Protein AF-A0A3M6VXE9-F1 (afdb_monomer_lite)

Sequence (239 aa):
MAQTAPDTESPPNGPPYLPSGVALVGGRPTVDVDVPVLVRVLRATHPKLGWSRTVSGSLKATYFGLFVAIVLLIAFTILNFFTLKSNLRNIAMWVQRAGVLYMLLFNLIGPVLVLLSLILPQHKNIATPDNFGIRSTMASKYIILSVTMFFTLFIAGFRMGTAWADARSASDPAWWERKPAYYVIEYGFEVVVVYWLILARFDQKFWIPNKSHGPGDYSRKTVLDTSKTEASGDGFQQA

pLDDT: mean 70.87, std 17.36, range [39.41, 94.56]

Foldseek 3Di:
DDDDDDDDDDDDDDDDDDPPPPDDPDPPVDVVPPPDLLLVVCCLLPVVQSPDPVVVVVVVVLVVVLVVLVVLLVVLVVVCVPDPDPVSNVVSLVSNLVSLVSVLVSLVVQVVSLVVSVPDDRDPPPPDRLFDFDPDDPVLVSVLSVVLSVLSNQLSVVVSCVSPDDDDDPVDDDPCRDPVNCCCRNPVSVVVNVVSCVVSVVVRRSDDPPDDDDRPSRNVVVVVVVVVVVVVVVVVVPD

Secondary structure (DSSP, 8-state):
--PPPPP--PPP-SS-PPPTTS--SS----TTT---HHHHHHHHH-HHHHT-HHHHHHHHHHHHHHHHHHHHHHHHHHHHHH---HHHHHHHHHHHHHHHHHHHHHHHHHHHHHHHHHHSPPPTT--S----STT--HHHHHHHHHHHHHHHHHHHHHHHHHHHS----TTS--GGGSHHHIIIIIIIHHHHHHHHHHHTTHHHHS---TT--STTTTTHHHHHHHHHHHHHHHTTS--

Structure (mmCIF, N/CA/C/O backbone):
data_AF-A0A3M6VXE9-F1
#
_entry.id   AF-A0A3M6VXE9-F1
#
loop_
_atom_site.group_PDB
_atom_site.id
_atom_site.type_symbol
_atom_site.label_atom_id
_atom_site.label_alt_id
_atom_site.label_comp_id
_atom_site.label_asym_id
_atom_site.label_entity_id
_atom_site.label_seq_id
_atom_site.pdbx_PDB_ins_code
_atom_site.Cartn_x
_atom_site.Cartn_y
_atom_site.Cartn_z
_atom_site.occupancy
_atom_site.B_iso_or_equiv
_atom_site.auth_seq_id
_atom_site.auth_comp_id
_atom_site.auth_asym_id
_atom_site.auth_atom_id
_atom_site.pdbx_PDB_model_num
ATOM 1 N N . MET A 1 1 ? 20.928 -64.177 -33.762 1.00 43.31 1 MET A N 1
ATOM 2 C CA . MET A 1 1 ? 20.651 -62.981 -32.937 1.00 43.31 1 MET A CA 1
ATOM 3 C C . MET A 1 1 ? 19.872 -62.001 -33.793 1.00 43.31 1 MET A C 1
ATOM 5 O O . MET A 1 1 ? 20.472 -61.344 -34.629 1.00 43.31 1 MET A O 1
ATOM 9 N N . ALA A 1 2 ? 18.548 -61.974 -33.657 1.00 39.91 2 ALA A N 1
ATOM 10 C CA . ALA A 1 2 ? 17.683 -61.011 -34.334 1.00 39.91 2 ALA A CA 1
ATOM 11 C C . ALA A 1 2 ? 17.074 -60.117 -33.247 1.00 39.91 2 ALA A C 1
ATOM 13 O O . ALA A 1 2 ? 16.427 -60.629 -32.337 1.00 39.91 2 ALA A O 1
ATOM 14 N N . GLN A 1 3 ? 17.385 -58.820 -33.282 1.00 42.53 3 GLN A N 1
ATOM 15 C CA . GLN A 1 3 ? 16.876 -57.827 -32.336 1.00 42.53 3 GLN A CA 1
ATOM 16 C C . GLN A 1 3 ? 15.470 -57.394 -32.761 1.00 42.53 3 GLN A C 1
ATOM 18 O O . GLN A 1 3 ? 15.225 -57.070 -33.920 1.00 42.53 3 GLN A O 1
ATOM 23 N N . THR A 1 4 ? 14.560 -57.453 -31.798 1.00 43.44 4 THR A N 1
ATOM 24 C CA . THR A 1 4 ? 13.136 -57.122 -31.859 1.00 43.44 4 THR A CA 1
ATOM 25 C C . THR A 1 4 ? 12.901 -55.620 -32.050 1.00 43.44 4 THR A C 1
ATOM 27 O O . THR A 1 4 ? 13.599 -54.797 -31.461 1.00 43.44 4 THR A O 1
ATOM 30 N N . ALA A 1 5 ? 11.913 -55.277 -32.882 1.00 46.34 5 ALA A N 1
ATOM 31 C CA . ALA A 1 5 ? 11.439 -53.915 -33.132 1.00 46.34 5 ALA A CA 1
ATOM 32 C C . ALA A 1 5 ? 10.809 -53.280 -31.870 1.00 46.34 5 ALA A C 1
ATOM 34 O O . ALA A 1 5 ? 10.307 -54.022 -31.027 1.00 46.34 5 ALA A O 1
ATOM 35 N N . PRO A 1 6 ? 10.809 -51.940 -31.724 1.00 45.03 6 PRO A N 1
ATOM 36 C CA . PRO A 1 6 ? 10.122 -51.273 -30.625 1.00 45.03 6 PRO A CA 1
ATOM 37 C C . PRO A 1 6 ? 8.616 -51.167 -30.905 1.00 45.03 6 PRO A C 1
ATOM 39 O O . PRO A 1 6 ? 8.192 -50.693 -31.962 1.00 45.03 6 PRO A O 1
ATOM 42 N N . ASP A 1 7 ? 7.827 -51.608 -29.931 1.00 42.06 7 ASP A N 1
ATOM 43 C CA . ASP A 1 7 ? 6.369 -51.616 -29.940 1.00 42.06 7 ASP A CA 1
ATOM 44 C C . ASP A 1 7 ? 5.793 -50.205 -30.136 1.00 42.06 7 ASP A C 1
ATOM 46 O O . ASP A 1 7 ? 6.121 -49.257 -29.421 1.00 42.06 7 ASP A O 1
ATOM 50 N N . THR A 1 8 ? 4.921 -50.057 -31.132 1.00 47.59 8 THR A N 1
ATOM 51 C CA . THR A 1 8 ? 4.154 -48.829 -31.368 1.00 47.59 8 THR A CA 1
ATOM 52 C C . THR A 1 8 ? 2.880 -48.912 -30.526 1.00 47.59 8 THR A C 1
ATOM 54 O O . THR A 1 8 ? 1.880 -49.476 -30.963 1.00 47.59 8 THR A O 1
ATOM 57 N N . GLU A 1 9 ? 2.916 -48.412 -29.287 1.00 43.97 9 GLU A N 1
ATOM 58 C CA . GLU A 1 9 ? 1.722 -48.333 -28.434 1.00 43.97 9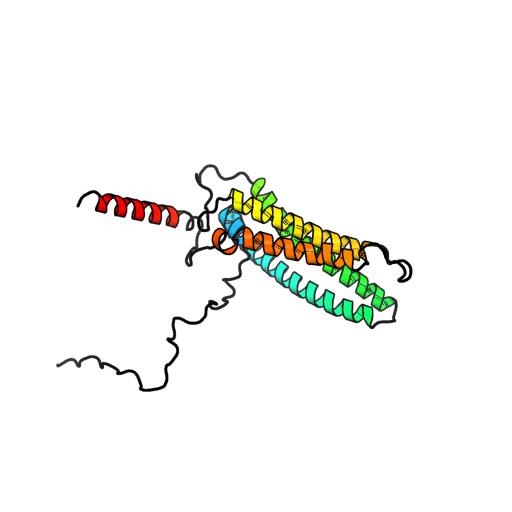 GLU A CA 1
ATOM 59 C C . GLU A 1 9 ? 0.682 -47.387 -29.058 1.00 43.97 9 GLU A C 1
ATOM 61 O O . GLU A 1 9 ? 0.864 -46.172 -29.145 1.00 43.97 9 GLU A O 1
ATOM 66 N N . SER A 1 10 ? -0.436 -47.957 -29.505 1.00 54.84 10 SER A N 1
ATOM 67 C CA . SER A 1 10 ? -1.639 -47.223 -29.897 1.00 54.84 10 SER A CA 1
ATOM 68 C C . SER A 1 10 ? -2.282 -46.549 -28.672 1.00 54.84 10 SER A C 1
ATOM 70 O O . SER A 1 10 ? -2.452 -47.223 -27.652 1.00 54.84 10 SER A O 1
ATOM 72 N N . PRO A 1 11 ? -2.695 -45.268 -28.741 1.00 54.72 11 PRO A N 1
ATOM 73 C CA . PRO A 1 11 ? -3.295 -44.588 -27.597 1.00 54.72 11 PRO A CA 1
ATOM 74 C C . PRO A 1 11 ? -4.664 -45.198 -27.227 1.00 54.72 11 PRO A C 1
ATOM 76 O O . PRO A 1 11 ? -5.442 -45.545 -28.121 1.00 54.72 11 PRO A O 1
ATOM 79 N N . PRO A 1 12 ? -4.987 -45.331 -25.925 1.00 55.25 12 PRO A N 1
ATOM 80 C CA . PRO A 1 12 ? -6.230 -45.941 -25.467 1.00 55.25 12 PRO A CA 1
ATOM 81 C C . PRO A 1 12 ? -7.456 -45.095 -25.837 1.00 55.25 12 PRO A C 1
ATOM 83 O O . PRO A 1 12 ? -7.472 -43.873 -25.693 1.00 55.25 12 PRO A O 1
ATOM 86 N N . ASN A 1 13 ? -8.497 -45.783 -26.307 1.00 53.66 13 ASN A N 1
ATOM 87 C CA . ASN A 1 13 ? -9.732 -45.204 -26.822 1.00 53.66 13 ASN A CA 1
ATOM 88 C C . ASN A 1 13 ? -10.665 -44.829 -25.651 1.00 53.66 13 ASN A C 1
ATOM 90 O O . ASN A 1 13 ? -11.349 -45.683 -25.087 1.00 53.66 13 ASN A O 1
ATOM 94 N N . GLY A 1 14 ? -10.652 -43.556 -25.255 1.00 63.28 14 GLY A N 1
ATOM 95 C CA . GLY A 1 14 ? -11.476 -42.979 -24.189 1.00 63.28 14 GLY A CA 1
ATOM 96 C C . GLY A 1 14 ? -11.722 -41.482 -24.430 1.00 63.28 14 GLY A C 1
ATOM 97 O O . GLY A 1 14 ? -11.061 -40.897 -25.291 1.00 63.28 14 GLY A O 1
ATOM 98 N N . PRO A 1 15 ? -12.688 -40.849 -23.732 1.00 58.34 15 PRO A N 1
ATOM 99 C CA . PRO A 1 15 ? -13.036 -39.442 -23.950 1.00 58.34 15 PRO A CA 1
ATOM 100 C C . PRO A 1 15 ? -11.812 -38.534 -23.736 1.00 58.34 15 PRO A C 1
ATOM 102 O O . PRO A 1 15 ? -10.909 -38.907 -22.986 1.00 58.34 15 PRO A O 1
ATOM 105 N N . PRO A 1 16 ? -11.753 -37.359 -24.393 1.00 60.88 16 PRO A N 1
ATOM 106 C CA . PRO A 1 16 ? -10.515 -36.608 -24.579 1.00 60.88 16 PRO A CA 1
ATOM 107 C C . PRO A 1 16 ? -9.835 -36.298 -23.244 1.00 60.88 16 PRO A C 1
ATOM 109 O O . PRO A 1 16 ? -10.307 -35.472 -22.462 1.00 60.88 16 PRO A O 1
ATOM 112 N N . TYR A 1 17 ? -8.696 -36.946 -22.997 1.00 56.31 17 TYR A N 1
ATOM 113 C CA . TYR A 1 17 ? -7.793 -36.529 -21.938 1.00 56.31 17 TYR A CA 1
ATOM 114 C C . TYR A 1 17 ? -7.241 -35.159 -22.315 1.00 56.31 17 TYR A C 1
ATOM 116 O O . TYR A 1 17 ? -6.734 -34.962 -23.423 1.00 56.31 17 TYR A O 1
ATOM 124 N N . LEU A 1 18 ? -7.342 -34.207 -21.388 1.00 45.97 18 LEU A N 1
ATOM 125 C CA . LEU A 1 18 ? -6.648 -32.934 -21.513 1.00 45.97 18 LEU A CA 1
ATOM 126 C C . LEU A 1 18 ? -5.164 -33.234 -21.786 1.00 45.97 18 LEU A C 1
ATOM 128 O O . LEU A 1 18 ? -4.558 -33.972 -21.002 1.00 45.97 18 LEU A O 1
ATOM 132 N N . PRO A 1 19 ? -4.569 -32.706 -22.871 1.00 42.81 19 PRO A N 1
ATOM 133 C CA . PRO A 1 19 ? -3.148 -32.876 -23.127 1.00 42.81 19 PRO A CA 1
ATOM 134 C C . PRO A 1 19 ? -2.379 -32.412 -21.891 1.00 42.81 19 PRO A C 1
ATOM 136 O O . PRO A 1 19 ? -2.506 -31.261 -21.463 1.00 42.81 19 PRO A O 1
ATOM 139 N N . SER A 1 20 ? -1.576 -33.309 -21.324 1.00 47.81 20 SER A N 1
ATOM 140 C CA . SER A 1 20 ? -0.819 -33.158 -20.073 1.00 47.81 20 SER A CA 1
ATOM 141 C C . SER A 1 20 ? 0.261 -32.060 -20.107 1.00 47.81 20 SER A C 1
ATOM 143 O O . SER A 1 20 ? 1.135 -32.016 -19.245 1.00 47.81 20 SER A O 1
ATOM 145 N N . GLY A 1 21 ? 0.198 -31.142 -21.075 1.00 49.81 21 GLY A N 1
ATOM 146 C CA . GLY A 1 21 ? 1.198 -30.107 -21.304 1.00 49.81 21 GLY A CA 1
ATOM 147 C C . GLY A 1 21 ? 0.691 -28.705 -21.643 1.00 49.81 21 GLY A C 1
ATOM 148 O O . GLY A 1 21 ? 1.543 -27.834 -21.782 1.00 49.81 21 GLY A O 1
ATOM 149 N N . VAL A 1 22 ? -0.618 -28.429 -21.788 1.00 43.31 22 VAL A N 1
ATOM 150 C CA . VAL A 1 22 ? -1.048 -27.110 -22.332 1.00 43.31 22 VAL A CA 1
ATOM 151 C C . VAL A 1 22 ? -2.207 -26.381 -21.635 1.00 43.31 22 VAL A C 1
ATOM 153 O O . VAL A 1 22 ? -2.659 -25.364 -22.150 1.00 43.31 22 VAL A O 1
ATOM 156 N N . ALA A 1 23 ? -2.658 -26.780 -20.443 1.00 46.16 23 ALA A N 1
ATOM 157 C CA . ALA A 1 23 ? -3.728 -26.042 -19.753 1.00 46.16 23 ALA A CA 1
ATOM 158 C C . ALA A 1 23 ? -3.514 -25.914 -18.238 1.00 46.16 23 ALA A C 1
ATOM 160 O O . ALA A 1 23 ? -4.225 -26.510 -17.437 1.00 46.16 23 ALA A O 1
ATOM 161 N N . LEU A 1 24 ? -2.549 -25.084 -17.842 1.00 43.28 24 LEU A N 1
ATOM 162 C CA . LEU A 1 24 ? -2.613 -24.373 -16.566 1.00 43.28 24 LEU A CA 1
ATOM 163 C C . LEU A 1 24 ? -1.870 -23.045 -16.735 1.00 43.28 24 LEU A C 1
ATOM 165 O O . LEU A 1 24 ? -0.644 -22.983 -16.661 1.00 43.28 24 LEU A O 1
ATOM 169 N N . VAL A 1 25 ? -2.626 -21.984 -17.031 1.00 48.69 25 VAL A N 1
ATOM 170 C CA . VAL A 1 25 ? -2.182 -20.576 -17.109 1.00 48.69 25 VAL A CA 1
ATOM 171 C C . VAL A 1 25 ? -1.866 -20.064 -15.696 1.00 48.69 25 VAL A C 1
ATOM 173 O O . VAL A 1 25 ? -2.458 -19.145 -15.150 1.00 48.69 25 VAL A O 1
ATOM 176 N N . GLY A 1 26 ? -0.929 -20.748 -15.065 1.00 48.34 26 GLY A N 1
ATOM 177 C CA . GLY A 1 26 ? -0.514 -20.589 -13.690 1.00 48.34 26 GLY A CA 1
ATOM 178 C C . GLY A 1 26 ? 0.541 -21.651 -13.487 1.00 48.34 26 GLY A C 1
ATOM 179 O O . GLY A 1 26 ? 0.224 -22.795 -13.169 1.00 48.34 26 GLY A O 1
ATOM 180 N N . GLY A 1 27 ? 1.795 -21.301 -13.787 1.00 45.12 27 GLY A N 1
ATOM 181 C CA . GLY A 1 27 ? 2.924 -22.182 -13.512 1.00 45.12 27 GLY A CA 1
ATOM 182 C C . GLY A 1 27 ? 2.861 -22.676 -12.067 1.00 45.12 27 GLY A C 1
ATOM 183 O O . GLY A 1 27 ? 2.246 -22.034 -11.218 1.00 45.12 27 GLY A O 1
ATOM 184 N N . ARG A 1 28 ? 3.490 -23.823 -11.778 1.00 40.62 28 ARG A N 1
ATOM 185 C CA . ARG A 1 28 ? 3.655 -24.285 -10.393 1.00 40.62 28 ARG A CA 1
ATOM 186 C C . ARG A 1 28 ? 4.134 -23.093 -9.556 1.00 40.62 28 ARG A C 1
ATOM 188 O O . ARG A 1 28 ? 5.200 -22.571 -9.893 1.00 40.62 28 ARG A O 1
ATOM 195 N N . PRO A 1 29 ? 3.400 -22.660 -8.517 1.00 43.22 29 PRO A N 1
ATOM 196 C CA . PRO A 1 29 ? 3.923 -21.690 -7.573 1.00 43.22 29 PRO A CA 1
ATOM 197 C C . PRO A 1 29 ? 5.032 -22.404 -6.801 1.00 43.22 29 PRO A C 1
ATOM 199 O O . PRO A 1 29 ? 4.819 -22.981 -5.737 1.00 43.22 29 PRO A O 1
ATOM 202 N N . THR A 1 30 ? 6.222 -22.489 -7.393 1.00 44.06 30 THR A N 1
ATOM 203 C CA . THR A 1 30 ? 7.408 -22.838 -6.632 1.00 44.06 30 THR A CA 1
ATOM 204 C C . THR A 1 30 ? 7.754 -21.603 -5.810 1.00 44.06 30 THR A C 1
ATOM 206 O O . THR A 1 30 ? 7.621 -20.467 -6.255 1.00 44.06 30 THR A O 1
ATOM 209 N N . VAL A 1 31 ? 8.184 -21.807 -4.573 1.00 45.81 31 VAL A N 1
ATOM 210 C CA . VAL A 1 31 ? 8.590 -20.731 -3.649 1.00 45.81 31 VAL A CA 1
ATOM 211 C C . VAL A 1 31 ? 9.724 -19.835 -4.189 1.00 45.81 31 VAL A C 1
ATOM 213 O O . VAL A 1 31 ? 10.049 -18.821 -3.576 1.00 45.81 31 VAL A O 1
ATOM 216 N N . ASP A 1 32 ? 10.300 -20.178 -5.345 1.00 45.38 32 ASP A N 1
ATOM 217 C CA . ASP A 1 32 ? 11.259 -19.367 -6.099 1.00 45.38 32 ASP A CA 1
ATOM 218 C C . ASP A 1 32 ? 10.616 -18.300 -7.010 1.00 45.38 32 ASP A C 1
ATOM 220 O O . ASP A 1 32 ? 11.305 -17.356 -7.406 1.00 45.38 32 ASP A O 1
ATOM 224 N N . VAL A 1 33 ? 9.331 -18.417 -7.376 1.00 44.69 33 VAL A N 1
ATOM 225 C CA . VAL A 1 33 ? 8.751 -17.627 -8.484 1.00 44.69 33 VAL A CA 1
ATOM 226 C C . VAL A 1 33 ? 8.232 -16.257 -8.036 1.00 44.69 33 VAL A C 1
ATOM 228 O O . VAL A 1 33 ? 8.427 -15.274 -8.757 1.00 44.69 33 VAL A O 1
ATOM 231 N N . ASP A 1 34 ? 7.712 -16.133 -6.815 1.00 47.69 34 ASP A N 1
ATOM 232 C CA . ASP A 1 34 ? 7.096 -14.892 -6.309 1.00 47.69 34 ASP A CA 1
ATOM 233 C C . ASP A 1 34 ? 8.106 -13.951 -5.641 1.00 47.69 34 ASP A C 1
ATOM 235 O O . ASP A 1 34 ? 7.881 -13.362 -4.583 1.00 47.69 34 ASP A O 1
ATOM 239 N N . VAL A 1 35 ? 9.276 -13.798 -6.261 1.00 54.16 35 VAL A N 1
ATOM 240 C CA . VAL A 1 35 ? 10.216 -12.749 -5.868 1.00 54.16 35 VAL A CA 1
ATOM 241 C C . VAL A 1 35 ? 9.605 -11.405 -6.272 1.00 54.16 35 VAL A C 1
ATOM 243 O O . VAL A 1 35 ? 9.410 -11.186 -7.474 1.00 54.16 35 VAL A O 1
ATOM 246 N N . PRO A 1 36 ? 9.335 -10.491 -5.321 1.00 60.41 36 PRO A N 1
ATOM 247 C CA . PRO A 1 36 ? 8.683 -9.223 -5.616 1.00 60.41 36 PRO A CA 1
ATOM 248 C C . PRO A 1 36 ? 9.470 -8.454 -6.673 1.00 60.41 36 PRO A C 1
ATOM 250 O O . PRO A 1 36 ? 10.705 -8.430 -6.663 1.00 60.41 36 PRO A O 1
ATOM 253 N N . VAL A 1 37 ? 8.746 -7.806 -7.587 1.00 63.09 37 VAL A N 1
ATOM 254 C CA . VAL A 1 37 ? 9.305 -7.102 -8.754 1.00 63.09 37 VAL A CA 1
ATOM 255 C C . VAL A 1 37 ? 10.426 -6.137 -8.359 1.00 63.09 37 VAL A C 1
ATOM 257 O O . VAL A 1 37 ? 11.422 -6.013 -9.068 1.00 63.09 37 VAL A O 1
ATOM 260 N N . LEU A 1 38 ? 10.333 -5.540 -7.172 1.00 58.38 38 LEU A N 1
ATOM 261 C CA . LEU A 1 38 ? 11.338 -4.638 -6.626 1.00 58.38 38 LEU A CA 1
ATOM 262 C C . LEU A 1 38 ? 12.709 -5.299 -6.394 1.00 58.38 38 LEU A C 1
ATOM 264 O O . LEU A 1 38 ? 13.737 -4.689 -6.668 1.00 58.38 38 LEU A O 1
ATOM 268 N N . VAL A 1 39 ? 12.753 -6.563 -5.962 1.00 62.12 39 VAL A N 1
ATOM 269 C CA . VAL A 1 39 ? 14.011 -7.323 -5.831 1.00 62.12 39 VAL A CA 1
ATOM 270 C C . VAL A 1 39 ? 14.596 -7.629 -7.195 1.00 62.12 39 VAL A C 1
ATOM 272 O O . VAL A 1 39 ? 15.813 -7.644 -7.349 1.00 62.12 39 VAL A O 1
ATOM 275 N N . ARG A 1 40 ? 13.749 -7.860 -8.200 1.00 64.19 40 ARG A N 1
ATOM 276 C CA . ARG A 1 40 ? 14.210 -8.096 -9.570 1.00 64.19 40 ARG A CA 1
ATOM 277 C C . ARG A 1 40 ? 14.803 -6.825 -10.171 1.00 64.19 40 ARG A C 1
ATOM 279 O O . ARG A 1 40 ? 15.870 -6.899 -10.768 1.00 64.19 40 ARG A O 1
ATOM 286 N N . VAL A 1 41 ? 14.190 -5.667 -9.921 1.00 60.53 41 VAL A N 1
ATOM 287 C CA . VAL A 1 41 ? 14.757 -4.352 -10.268 1.00 60.53 41 VAL A CA 1
ATOM 288 C C . VAL A 1 41 ? 16.052 -4.094 -9.493 1.00 60.53 41 VAL A C 1
ATOM 290 O O . VAL A 1 41 ? 17.041 -3.683 -10.085 1.00 60.53 41 VAL A O 1
ATOM 293 N N . LEU A 1 42 ? 16.116 -4.423 -8.201 1.00 60.19 42 LEU A N 1
ATOM 294 C CA . LEU A 1 42 ? 17.348 -4.290 -7.417 1.00 60.19 42 LEU A CA 1
ATOM 295 C C . LEU A 1 42 ? 18.464 -5.216 -7.930 1.00 60.19 42 LEU A C 1
ATOM 297 O O . LEU A 1 42 ? 19.615 -4.800 -8.006 1.00 60.19 42 LEU A O 1
ATOM 301 N N . ARG A 1 43 ? 18.137 -6.451 -8.329 1.00 64.06 43 ARG A N 1
ATOM 302 C CA . ARG A 1 43 ? 19.068 -7.383 -8.990 1.00 64.06 43 ARG A CA 1
ATOM 303 C C . ARG A 1 43 ? 19.507 -6.880 -10.369 1.00 64.06 43 ARG A C 1
ATOM 305 O O . ARG A 1 43 ? 20.650 -7.133 -10.736 1.00 64.06 43 ARG A O 1
ATOM 312 N N . ALA A 1 44 ? 18.629 -6.179 -11.093 1.00 57.22 44 ALA A N 1
ATOM 313 C CA . ALA A 1 44 ? 18.912 -5.551 -12.385 1.00 57.22 44 ALA A CA 1
ATOM 314 C C . ALA A 1 44 ? 19.910 -4.398 -12.254 1.00 57.22 44 ALA A C 1
ATOM 316 O O . ALA A 1 44 ? 20.881 -4.326 -13.002 1.00 57.22 44 ALA A O 1
ATOM 317 N N . THR A 1 45 ? 19.668 -3.499 -11.296 1.00 55.28 45 THR A N 1
ATOM 318 C CA . THR A 1 45 ? 20.460 -2.275 -11.144 1.00 55.28 45 THR A CA 1
ATOM 319 C C . THR A 1 45 ? 21.723 -2.506 -10.310 1.00 55.28 45 THR A C 1
ATOM 321 O O . THR A 1 45 ? 22.760 -1.911 -10.586 1.00 55.28 45 THR A O 1
ATOM 324 N N . HIS A 1 46 ? 21.671 -3.395 -9.312 1.00 60.66 46 HIS A N 1
ATOM 325 C CA . HIS A 1 46 ? 22.747 -3.622 -8.344 1.00 60.66 46 HIS A CA 1
ATOM 326 C C . HIS A 1 46 ? 22.928 -5.120 -8.019 1.00 60.66 46 HIS A C 1
ATOM 328 O O . HIS A 1 46 ? 22.497 -5.597 -6.961 1.00 60.66 46 HIS A O 1
ATOM 334 N N . PRO A 1 47 ? 23.625 -5.892 -8.877 1.00 57.78 47 PRO A N 1
ATOM 335 C CA . PRO A 1 47 ? 23.740 -7.344 -8.729 1.00 57.78 47 PRO A CA 1
ATOM 336 C C . PRO A 1 47 ? 24.429 -7.789 -7.425 1.00 57.78 47 PRO A C 1
ATOM 338 O O . PRO A 1 47 ? 24.056 -8.814 -6.866 1.00 57.78 47 PRO A O 1
ATOM 341 N N . LYS A 1 48 ? 25.367 -7.018 -6.855 1.00 56.81 48 LYS A N 1
ATOM 342 C CA . LYS A 1 48 ? 26.007 -7.390 -5.572 1.00 56.81 48 LYS A CA 1
ATOM 343 C C . LYS A 1 48 ? 25.043 -7.342 -4.375 1.00 56.81 48 LYS A C 1
ATOM 345 O O . LYS A 1 48 ? 25.128 -8.185 -3.489 1.00 56.81 48 LYS A O 1
ATOM 350 N N . LEU A 1 49 ? 24.117 -6.381 -4.358 1.00 56.69 49 LEU A N 1
ATOM 351 C CA . LEU A 1 49 ? 23.125 -6.219 -3.287 1.00 56.69 49 LEU A CA 1
ATOM 352 C C . LEU A 1 49 ? 21.936 -7.167 -3.482 1.00 56.69 49 LEU A C 1
ATOM 354 O O . LEU A 1 49 ? 21.522 -7.840 -2.536 1.00 56.69 49 LEU A O 1
ATOM 358 N N . GLY A 1 50 ? 21.432 -7.275 -4.715 1.00 57.84 50 GLY A N 1
ATOM 359 C CA . GLY A 1 50 ? 20.257 -8.089 -5.039 1.00 57.84 50 GLY A CA 1
ATOM 360 C C . GLY A 1 50 ? 20.464 -9.606 -4.926 1.00 57.84 50 GLY A C 1
ATOM 361 O O . GLY A 1 50 ? 19.484 -10.337 -4.755 1.00 57.84 50 GLY A O 1
ATOM 362 N N . TRP A 1 51 ? 21.713 -10.081 -5.001 1.00 59.31 51 TRP A N 1
ATOM 363 C CA . TRP A 1 51 ? 22.078 -11.497 -4.833 1.00 59.31 51 TRP A CA 1
ATOM 364 C C . TRP A 1 51 ? 22.582 -11.842 -3.421 1.00 59.31 51 TRP A C 1
ATOM 366 O O . TRP A 1 51 ? 22.926 -12.992 -3.150 1.00 59.31 51 TRP A O 1
ATOM 376 N N . SER A 1 52 ? 22.604 -10.880 -2.494 1.00 64.44 52 SER A N 1
ATOM 377 C CA . SER A 1 52 ? 23.011 -11.150 -1.113 1.00 64.44 52 SER A CA 1
ATOM 378 C C . SER A 1 52 ? 21.968 -12.001 -0.370 1.00 64.44 52 SER A C 1
ATOM 380 O O . SER A 1 52 ? 20.749 -11.797 -0.461 1.00 64.44 52 SER A O 1
ATOM 382 N N . ARG A 1 53 ? 22.458 -12.987 0.392 1.00 62.03 53 ARG A N 1
ATOM 383 C CA . ARG A 1 53 ? 21.622 -13.932 1.152 1.00 62.03 53 ARG A CA 1
ATOM 384 C C . ARG A 1 53 ? 20.862 -13.232 2.288 1.00 62.03 53 ARG A C 1
ATOM 386 O O . ARG A 1 53 ? 19.750 -13.632 2.620 1.00 62.03 53 ARG A O 1
ATOM 393 N N . THR A 1 54 ? 21.428 -12.146 2.818 1.00 68.00 54 THR A N 1
ATOM 394 C CA . THR A 1 54 ? 20.844 -11.293 3.862 1.00 68.00 54 THR A CA 1
ATOM 395 C C . THR A 1 54 ? 19.653 -10.482 3.362 1.00 68.00 54 THR A C 1
ATOM 397 O O . THR A 1 54 ? 18.615 -10.499 4.017 1.00 68.00 54 THR A O 1
ATOM 400 N N . VAL A 1 55 ? 19.738 -9.836 2.191 1.00 68.25 55 VAL A N 1
ATOM 401 C CA . VAL A 1 55 ? 18.607 -9.073 1.622 1.00 68.25 55 VAL A CA 1
ATOM 402 C C . VAL A 1 55 ? 17.438 -10.002 1.306 1.00 68.25 55 VAL A C 1
ATOM 404 O O . VAL A 1 55 ? 16.303 -9.704 1.666 1.00 68.25 55 VAL A O 1
ATOM 407 N N . SER A 1 56 ? 17.712 -11.164 0.707 1.00 67.00 56 SER A N 1
ATOM 408 C CA . SER A 1 56 ? 16.662 -12.139 0.381 1.00 67.00 56 SER A CA 1
ATOM 409 C C . SER A 1 56 ? 16.002 -12.737 1.634 1.00 67.00 56 SER A C 1
ATOM 411 O O . SER A 1 56 ? 14.794 -12.963 1.637 1.00 67.00 56 SER A O 1
ATOM 413 N N . GLY A 1 57 ? 16.769 -12.985 2.703 1.00 73.38 57 GLY A N 1
ATOM 414 C CA . GLY A 1 57 ? 16.237 -13.465 3.984 1.00 73.38 57 GLY A CA 1
ATOM 415 C C . GLY A 1 57 ? 15.436 -12.400 4.736 1.00 73.38 57 GLY A C 1
ATOM 416 O O . GLY A 1 57 ? 14.322 -12.675 5.178 1.00 73.38 57 GLY A O 1
ATOM 417 N N . SER A 1 58 ? 15.969 -11.177 4.819 1.00 77.06 58 SER A N 1
ATOM 418 C CA . SER A 1 58 ? 15.306 -10.040 5.467 1.00 77.06 58 SER A CA 1
ATOM 419 C C . SER A 1 58 ? 13.949 -9.759 4.830 1.00 77.06 58 SER A C 1
ATOM 421 O O . SER A 1 58 ? 12.949 -9.665 5.535 1.00 77.06 58 SER A O 1
ATOM 423 N N . LEU A 1 59 ? 13.877 -9.758 3.495 1.00 74.38 59 LEU A N 1
ATOM 424 C CA . LEU A 1 59 ? 12.621 -9.523 2.794 1.00 74.38 59 LEU A CA 1
ATOM 425 C C . LEU A 1 59 ? 11.562 -10.579 3.128 1.00 74.38 59 LEU A C 1
ATOM 427 O O . LEU A 1 59 ? 10.431 -10.223 3.438 1.00 74.38 59 LEU A O 1
ATOM 431 N N . LYS A 1 60 ? 11.928 -11.871 3.127 1.00 78.38 60 LYS A N 1
ATOM 432 C CA . LYS A 1 60 ? 11.017 -12.961 3.527 1.00 78.38 60 LYS A CA 1
ATOM 433 C C . LYS A 1 60 ? 10.498 -12.757 4.950 1.00 78.38 60 LYS A C 1
ATOM 435 O O . LYS A 1 60 ? 9.304 -12.915 5.186 1.00 78.38 60 LYS A O 1
ATOM 440 N N . ALA A 1 61 ? 11.375 -12.365 5.874 1.00 83.25 61 ALA A N 1
ATOM 441 C CA . ALA A 1 61 ? 10.986 -12.050 7.244 1.00 83.25 61 ALA A CA 1
ATOM 442 C C . ALA A 1 61 ? 10.027 -10.850 7.305 1.00 83.25 61 ALA A C 1
ATOM 444 O O . ALA A 1 61 ? 9.055 -10.888 8.056 1.00 83.25 61 ALA A O 1
ATOM 445 N N . THR A 1 62 ? 10.240 -9.817 6.483 1.00 84.62 62 THR A N 1
ATOM 446 C CA . THR A 1 62 ? 9.327 -8.669 6.413 1.00 84.62 62 THR A CA 1
ATOM 447 C C . THR A 1 62 ? 7.956 -9.051 5.838 1.00 84.62 62 THR A C 1
ATOM 449 O O . THR A 1 62 ? 6.933 -8.615 6.352 1.00 84.62 62 THR A O 1
ATOM 452 N N . TYR A 1 63 ? 7.891 -9.916 4.823 1.00 84.31 63 TYR A N 1
ATOM 453 C CA . TYR A 1 63 ? 6.608 -10.425 4.311 1.00 84.31 63 TYR A CA 1
ATOM 454 C C . TYR A 1 63 ? 5.878 -11.314 5.324 1.00 84.31 63 TYR A C 1
ATOM 456 O O . TYR A 1 63 ? 4.658 -11.233 5.452 1.00 84.31 63 TYR A O 1
ATOM 464 N N . PHE A 1 64 ? 6.608 -12.136 6.079 1.00 88.06 64 PHE A N 1
ATOM 465 C CA . PHE A 1 64 ? 6.012 -12.903 7.170 1.00 88.06 64 PHE A CA 1
ATOM 466 C C . PHE A 1 64 ? 5.469 -11.980 8.270 1.00 88.06 64 PHE A C 1
ATOM 468 O O . PHE A 1 64 ? 4.337 -12.149 8.720 1.00 88.06 64 PHE A O 1
ATOM 475 N N . GLY A 1 65 ? 6.233 -10.955 8.655 1.00 88.62 65 GLY A N 1
ATOM 476 C CA . GLY A 1 65 ? 5.769 -9.943 9.602 1.00 88.62 65 GLY A CA 1
ATOM 477 C C . GLY A 1 65 ? 4.555 -9.163 9.089 1.00 88.62 65 GLY A C 1
ATOM 478 O O . GLY A 1 65 ? 3.648 -8.890 9.869 1.00 88.62 65 GLY A O 1
ATOM 479 N N . LEU A 1 66 ? 4.474 -8.891 7.781 1.00 88.94 66 LEU A N 1
ATOM 480 C CA . LEU A 1 66 ? 3.304 -8.275 7.145 1.00 88.94 66 LEU A CA 1
ATOM 481 C C . LEU A 1 66 ? 2.055 -9.140 7.327 1.00 88.94 66 LEU A C 1
ATOM 483 O O . LEU A 1 66 ? 1.015 -8.633 7.742 1.00 88.94 66 LEU A O 1
ATOM 487 N N . PHE A 1 67 ? 2.166 -10.444 7.072 1.00 91.12 67 PHE A N 1
ATOM 488 C CA . PHE A 1 67 ? 1.071 -11.386 7.293 1.00 91.12 67 PHE A CA 1
ATOM 489 C C . PHE A 1 67 ? 0.612 -11.388 8.758 1.00 91.12 67 PHE A C 1
ATOM 491 O O . PH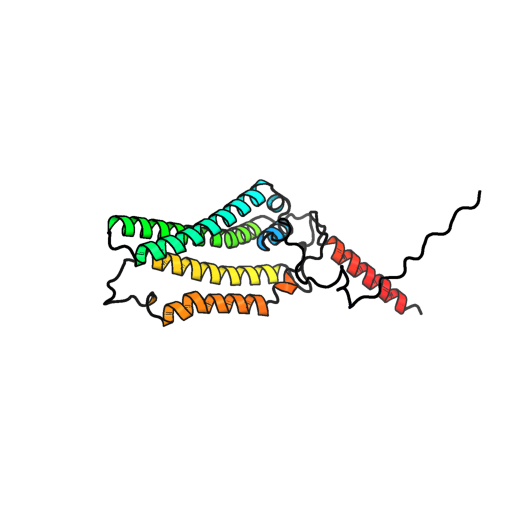E A 1 67 ? -0.580 -11.245 9.035 1.00 91.12 67 PHE A O 1
ATOM 498 N N . VAL A 1 68 ? 1.554 -11.470 9.701 1.00 92.1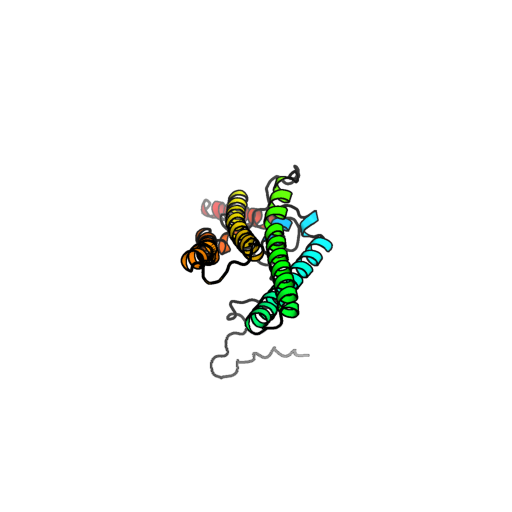9 68 VAL A N 1
ATOM 499 C CA . VAL A 1 68 ? 1.252 -11.410 11.140 1.00 92.19 68 VAL A CA 1
ATOM 500 C C . VAL A 1 68 ? 0.572 -10.085 11.507 1.00 92.19 68 VAL A C 1
ATOM 502 O O . VAL A 1 68 ? -0.426 -10.094 12.226 1.00 92.19 68 VAL A O 1
ATOM 505 N N . ALA A 1 69 ? 1.048 -8.955 10.980 1.00 91.12 69 ALA A N 1
ATOM 506 C CA . ALA A 1 69 ? 0.459 -7.641 11.227 1.00 91.12 69 ALA A CA 1
ATOM 507 C C . ALA A 1 69 ? -0.992 -7.550 10.728 1.00 91.12 69 ALA A C 1
ATOM 509 O O . ALA A 1 69 ? -1.832 -7.012 11.447 1.00 91.12 69 ALA A O 1
ATOM 510 N N . ILE A 1 70 ? -1.310 -8.113 9.552 1.00 92.31 70 ILE A N 1
ATOM 511 C CA . ILE A 1 70 ? -2.689 -8.185 9.029 1.00 92.31 70 ILE A CA 1
ATOM 512 C C . ILE A 1 70 ? -3.581 -8.989 9.974 1.00 92.31 70 ILE A C 1
ATOM 514 O O . ILE A 1 70 ? -4.653 -8.522 10.358 1.00 92.31 70 ILE A O 1
ATOM 518 N N . VAL A 1 71 ? -3.139 -10.186 10.367 1.00 94.56 71 VAL A N 1
ATOM 519 C CA . VAL A 1 71 ? -3.914 -11.073 11.246 1.00 94.56 71 VAL A CA 1
ATOM 520 C C . VAL A 1 71 ? -4.187 -10.399 12.591 1.00 94.56 71 VAL A C 1
ATOM 522 O O . VAL A 1 71 ? -5.328 -10.396 13.056 1.00 94.56 71 VAL A O 1
ATOM 525 N N . LEU A 1 72 ? -3.168 -9.775 13.189 1.00 91.94 72 LEU A N 1
ATOM 526 C CA . LEU A 1 72 ? -3.313 -9.031 14.440 1.00 91.94 72 LEU A CA 1
ATOM 527 C C . LEU A 1 72 ? -4.250 -7.829 14.278 1.00 91.94 72 LEU A C 1
ATOM 529 O O . LEU A 1 72 ? -5.121 -7.633 15.121 1.00 91.94 72 LEU A O 1
ATOM 533 N N . LEU A 1 73 ? -4.132 -7.059 13.193 1.00 91.31 73 LEU A N 1
ATOM 534 C CA . LEU A 1 73 ? -5.024 -5.929 12.921 1.00 91.31 73 LEU A CA 1
ATOM 535 C C . LEU A 1 73 ? -6.485 -6.369 12.859 1.00 91.31 73 LEU A C 1
ATOM 537 O O . LEU A 1 73 ? -7.324 -5.756 13.515 1.00 91.31 73 LEU A O 1
ATOM 541 N N . ILE A 1 74 ? -6.792 -7.444 12.134 1.00 92.06 74 ILE A N 1
ATOM 542 C CA . ILE A 1 74 ? -8.162 -7.960 12.032 1.00 92.06 74 ILE A CA 1
ATOM 543 C C . ILE A 1 74 ? -8.650 -8.447 13.404 1.00 92.06 74 ILE A C 1
ATOM 545 O O . ILE A 1 74 ? -9.698 -8.003 13.877 1.00 92.06 74 ILE A O 1
ATOM 549 N N . ALA A 1 75 ? -7.874 -9.301 14.077 1.00 93.81 75 ALA A N 1
ATOM 550 C CA . ALA A 1 75 ? -8.256 -9.888 15.361 1.00 93.81 75 ALA A CA 1
ATOM 551 C C . ALA A 1 75 ? -8.487 -8.828 16.451 1.00 93.81 75 ALA A C 1
ATOM 553 O O . ALA A 1 75 ? -9.508 -8.854 17.141 1.00 93.81 75 ALA A O 1
ATOM 554 N N . PHE A 1 76 ? -7.577 -7.860 16.583 1.00 91.69 76 PHE A N 1
ATOM 555 C CA . PHE A 1 76 ? -7.692 -6.803 17.587 1.00 91.69 76 PHE A CA 1
ATOM 556 C C . PHE A 1 76 ? -8.728 -5.738 17.222 1.00 91.69 76 PHE A C 1
ATOM 558 O O . PHE A 1 76 ? -9.285 -5.121 18.126 1.00 91.69 76 PHE A O 1
ATOM 565 N N . THR A 1 77 ? -9.066 -5.573 15.938 1.00 89.56 77 THR A N 1
ATOM 566 C CA . THR A 1 77 ? -10.223 -4.758 15.530 1.00 89.56 77 THR A CA 1
ATOM 567 C C . THR A 1 77 ? -11.522 -5.376 16.009 1.00 89.56 77 THR A C 1
ATOM 569 O O . THR A 1 77 ? -12.304 -4.697 16.671 1.00 89.56 77 THR A O 1
ATOM 572 N N . ILE A 1 78 ? -11.718 -6.673 15.769 1.00 92.12 78 ILE A N 1
ATOM 573 C CA . ILE A 1 78 ? -12.882 -7.406 16.281 1.00 92.12 78 ILE A CA 1
ATOM 574 C C . ILE A 1 78 ? -12.921 -7.313 17.812 1.00 92.12 78 ILE A C 1
ATOM 576 O O . ILE A 1 78 ? -13.944 -6.938 18.384 1.00 92.12 78 ILE A O 1
ATOM 580 N N . LEU A 1 79 ? -11.792 -7.571 18.481 1.00 90.25 79 LEU A N 1
ATOM 581 C CA . LEU A 1 79 ? -11.709 -7.487 19.939 1.00 90.25 79 LEU A CA 1
ATOM 582 C C . LEU A 1 79 ? -12.110 -6.102 20.460 1.00 90.25 79 LEU A C 1
ATOM 584 O O . LEU A 1 79 ? -12.871 -6.017 21.420 1.00 90.25 79 LEU A O 1
ATOM 588 N N . ASN A 1 80 ? -11.630 -5.031 19.826 1.00 87.44 80 ASN A N 1
ATOM 589 C CA . ASN A 1 80 ? -11.949 -3.657 20.199 1.00 87.44 80 ASN A CA 1
ATOM 590 C C . ASN A 1 80 ? -13.454 -3.353 20.085 1.00 87.44 80 ASN A C 1
ATOM 592 O O . ASN A 1 80 ? -14.008 -2.695 20.962 1.00 87.44 80 ASN A O 1
ATOM 596 N N . PHE A 1 81 ? -14.125 -3.874 19.049 1.00 86.50 81 PHE A N 1
ATOM 597 C CA . PHE A 1 81 ? -15.568 -3.690 18.850 1.00 86.50 81 PHE A CA 1
ATOM 598 C C . PHE A 1 81 ? -16.425 -4.421 19.890 1.00 86.50 81 PHE A C 1
ATOM 600 O O . PHE A 1 81 ? -17.423 -3.871 20.352 1.00 86.50 81 PHE A O 1
ATOM 607 N N . PHE A 1 82 ? -16.050 -5.643 20.274 1.00 89.38 82 PHE A N 1
ATOM 608 C CA . PHE A 1 82 ? -16.862 -6.475 21.174 1.00 89.38 82 PHE A CA 1
ATOM 609 C C . PHE A 1 82 ? -16.482 -6.354 22.660 1.00 89.38 82 PHE A C 1
ATOM 611 O O . PHE A 1 82 ? -17.134 -6.946 23.520 1.00 89.38 82 PHE A O 1
ATOM 618 N N . THR A 1 83 ? -15.442 -5.587 22.996 1.00 90.12 83 THR A N 1
ATOM 619 C CA . THR A 1 83 ? -14.934 -5.470 24.370 1.00 90.12 83 THR A CA 1
ATOM 620 C C . THR A 1 83 ? -15.388 -4.181 25.051 1.00 90.12 83 THR A C 1
ATOM 622 O O . THR A 1 83 ? -15.046 -3.081 24.627 1.00 90.12 83 THR A O 1
ATOM 625 N N . LEU A 1 84 ? -16.058 -4.312 26.203 1.00 86.25 84 LEU A N 1
ATOM 626 C CA . LEU A 1 84 ? -16.382 -3.178 27.087 1.00 86.25 84 LEU A CA 1
ATOM 627 C C . LEU A 1 84 ? -15.291 -2.866 28.129 1.00 86.25 84 LEU A C 1
ATOM 629 O O . LEU A 1 84 ? -15.280 -1.782 28.706 1.00 86.25 84 LEU A O 1
ATOM 633 N N . LYS A 1 85 ? -14.369 -3.802 28.397 1.00 87.44 85 LYS A N 1
ATOM 634 C CA . LYS A 1 85 ? -13.303 -3.630 29.399 1.00 87.44 85 LYS A CA 1
ATOM 635 C C . LYS A 1 85 ? -12.241 -2.634 28.913 1.00 87.44 85 LYS A C 1
ATOM 637 O O . LYS A 1 85 ? -11.489 -2.936 27.986 1.00 87.44 85 LYS A O 1
ATOM 642 N N . SER A 1 86 ? -12.105 -1.499 29.603 1.00 87.00 86 SER A N 1
ATOM 643 C CA . SER A 1 86 ? -11.188 -0.405 29.233 1.00 87.00 86 SER A CA 1
ATOM 644 C C . SER A 1 86 ? -9.718 -0.827 29.103 1.00 87.00 86 SER A C 1
ATOM 646 O O . SER A 1 86 ? -9.050 -0.417 28.159 1.00 87.00 86 SER A O 1
ATOM 648 N N . ASN A 1 87 ? -9.213 -1.690 29.994 1.00 89.69 87 ASN A N 1
ATOM 649 C CA . ASN A 1 87 ? -7.819 -2.157 29.934 1.00 89.69 87 ASN A CA 1
ATOM 650 C C . ASN A 1 87 ? -7.522 -2.945 28.653 1.00 89.69 87 ASN A C 1
ATOM 652 O O . ASN A 1 87 ? -6.499 -2.728 28.010 1.00 89.69 87 ASN A O 1
ATOM 656 N N . LEU A 1 88 ? -8.435 -3.834 28.261 1.00 87.75 88 LEU A N 1
ATOM 657 C CA . LEU A 1 88 ? -8.259 -4.667 27.075 1.00 87.75 88 LEU A CA 1
ATOM 658 C C . LEU A 1 88 ? -8.411 -3.843 25.789 1.00 87.75 88 LEU A C 1
ATOM 660 O O . LEU A 1 88 ? -7.669 -4.059 24.835 1.00 87.75 88 LEU A O 1
ATOM 664 N N . ARG A 1 89 ? -9.287 -2.831 25.805 1.00 87.69 89 ARG A N 1
ATOM 665 C CA . ARG A 1 89 ? -9.407 -1.840 24.730 1.00 87.69 89 ARG A CA 1
ATOM 666 C C . ARG A 1 89 ? -8.128 -1.022 24.543 1.00 87.69 89 ARG A C 1
ATOM 668 O O . ARG A 1 89 ? -7.675 -0.857 23.417 1.00 87.69 89 ARG A O 1
ATOM 675 N N . ASN A 1 90 ? -7.508 -0.564 25.630 1.00 89.19 90 ASN A N 1
ATOM 676 C CA . ASN A 1 90 ? -6.237 0.161 25.553 1.00 89.19 90 ASN A CA 1
ATOM 677 C C . ASN A 1 90 ? -5.134 -0.698 24.928 1.00 89.19 90 ASN A C 1
ATOM 679 O O . ASN A 1 90 ? -4.449 -0.239 24.017 1.00 89.19 90 ASN A O 1
ATOM 683 N N . ILE A 1 91 ? -4.999 -1.955 25.363 1.00 89.19 91 ILE A N 1
ATOM 684 C CA . ILE A 1 91 ? -4.035 -2.895 24.772 1.00 89.19 91 ILE A CA 1
ATOM 685 C C . ILE A 1 91 ? -4.332 -3.096 23.281 1.00 89.19 91 ILE A C 1
ATOM 687 O O . ILE A 1 91 ? -3.419 -3.008 22.462 1.00 89.19 91 ILE A O 1
ATOM 691 N N . ALA A 1 92 ? -5.600 -3.304 22.915 1.00 90.25 92 ALA A N 1
ATOM 692 C CA . ALA A 1 92 ? -5.998 -3.489 21.524 1.00 90.25 92 ALA A CA 1
ATOM 693 C C . ALA A 1 92 ? -5.638 -2.286 20.642 1.00 90.25 92 ALA A C 1
ATOM 695 O O . ALA A 1 92 ? -5.055 -2.476 19.576 1.00 90.25 92 ALA A O 1
ATOM 696 N N . MET A 1 93 ? -5.892 -1.061 21.109 1.00 88.69 93 MET A N 1
ATOM 697 C CA . MET A 1 93 ? -5.527 0.159 20.381 1.00 88.69 93 MET A CA 1
ATOM 698 C C . MET A 1 93 ? -4.014 0.274 20.164 1.00 88.69 93 MET A C 1
ATOM 700 O O . MET A 1 93 ? -3.576 0.623 19.068 1.00 88.69 93 MET A O 1
ATOM 704 N N . TRP A 1 94 ? -3.195 -0.056 21.167 1.00 91.38 94 TRP A N 1
ATOM 705 C CA . TRP A 1 94 ? -1.735 -0.057 21.014 1.00 91.38 94 TRP A CA 1
ATOM 706 C C . TRP A 1 94 ? -1.253 -1.107 20.010 1.00 91.38 94 TRP A C 1
ATOM 708 O O . TRP A 1 94 ? -0.389 -0.807 19.185 1.00 91.38 94 TRP A O 1
ATOM 718 N N . VAL A 1 95 ? -1.838 -2.308 20.028 1.00 92.19 95 VAL A N 1
ATOM 719 C CA . VAL A 1 95 ? -1.521 -3.363 19.051 1.00 92.19 95 VAL A CA 1
ATOM 720 C C . VAL A 1 95 ? -1.919 -2.940 17.634 1.00 92.19 95 VAL A C 1
ATOM 722 O O . VAL A 1 95 ? -1.131 -3.110 16.705 1.00 92.19 95 VAL A O 1
ATOM 725 N N . GLN A 1 96 ? -3.094 -2.331 17.455 1.00 91.19 96 GLN A N 1
ATOM 726 C CA . GLN A 1 96 ? -3.531 -1.806 16.157 1.00 91.19 96 GLN A CA 1
ATOM 727 C C . GLN A 1 96 ? -2.599 -0.701 15.648 1.00 91.19 96 GLN A C 1
ATOM 729 O O . GLN A 1 96 ? -2.158 -0.757 14.501 1.00 91.19 96 GLN A O 1
ATOM 734 N N . ARG A 1 97 ? -2.235 0.265 16.502 1.00 91.62 97 ARG A N 1
ATOM 735 C CA . ARG A 1 97 ? -1.277 1.333 16.162 1.00 91.62 97 ARG A CA 1
ATOM 736 C C . ARG A 1 97 ? 0.086 0.774 15.759 1.00 91.62 97 ARG A C 1
ATOM 738 O O . ARG A 1 97 ? 0.663 1.243 14.781 1.00 91.62 97 ARG A O 1
ATOM 745 N N . ALA A 1 98 ? 0.577 -0.244 16.466 1.00 92.69 98 ALA A N 1
ATOM 746 C CA . ALA A 1 98 ? 1.815 -0.935 16.112 1.00 92.69 98 ALA A CA 1
ATOM 747 C C . ALA A 1 98 ? 1.701 -1.675 14.766 1.00 92.69 98 ALA A C 1
ATOM 749 O O . ALA A 1 98 ? 2.622 -1.613 13.953 1.00 92.69 98 ALA A O 1
ATOM 750 N N . GLY A 1 99 ? 0.562 -2.320 14.494 1.00 91.50 99 GLY A N 1
ATOM 751 C CA . GLY A 1 99 ? 0.291 -2.980 13.215 1.00 91.50 99 GLY A CA 1
ATOM 752 C C . GLY A 1 99 ? 0.270 -2.006 12.032 1.00 91.50 99 GLY A C 1
ATOM 753 O O . GLY A 1 99 ? 0.903 -2.265 11.009 1.00 91.50 99 GLY A O 1
ATOM 754 N N . VAL A 1 100 ? -0.393 -0.853 12.178 1.00 90.50 100 VAL A N 1
ATOM 755 C CA . VAL A 1 100 ? -0.419 0.197 11.141 1.00 90.50 100 VAL A CA 1
ATOM 756 C C . VAL A 1 100 ? 0.960 0.841 10.959 1.00 90.50 100 VAL A C 1
ATOM 758 O O . VAL A 1 100 ? 1.378 1.082 9.827 1.00 90.50 100 VAL A O 1
ATOM 761 N N . LEU A 1 101 ? 1.716 1.047 12.042 1.00 92.44 101 LEU A N 1
ATOM 762 C CA . LEU A 1 101 ? 3.103 1.512 11.957 1.00 92.44 101 LEU A CA 1
ATOM 763 C C . LEU A 1 101 ? 3.973 0.524 11.170 1.00 92.44 101 LEU A C 1
ATOM 765 O O . LEU A 1 101 ? 4.732 0.933 10.293 1.00 92.44 101 LEU A O 1
ATOM 769 N N . TYR A 1 102 ? 3.844 -0.775 11.444 1.00 91.88 102 TYR A N 1
ATOM 770 C CA . TYR A 1 102 ? 4.577 -1.807 10.716 1.00 91.88 102 TYR A CA 1
ATOM 771 C C . TYR A 1 102 ? 4.255 -1.791 9.215 1.00 91.88 102 TYR A C 1
ATOM 773 O O . TYR A 1 102 ? 5.162 -1.849 8.387 1.00 91.88 102 TYR A O 1
ATOM 781 N N . MET A 1 103 ? 2.976 -1.649 8.858 1.00 88.56 103 MET A N 1
ATOM 782 C CA . MET A 1 103 ? 2.520 -1.506 7.470 1.00 88.56 103 MET A CA 1
ATOM 783 C C . MET A 1 103 ? 3.144 -0.298 6.763 1.00 88.56 103 MET A C 1
ATOM 785 O O . MET A 1 103 ? 3.583 -0.405 5.615 1.00 88.56 103 MET A O 1
ATOM 789 N N . LEU A 1 104 ? 3.226 0.844 7.451 1.00 90.88 104 LEU A N 1
ATOM 790 C CA . LEU A 1 104 ? 3.880 2.042 6.926 1.00 90.88 104 LEU A CA 1
ATOM 791 C C . LEU A 1 104 ? 5.378 1.802 6.689 1.00 90.88 104 LEU A C 1
ATOM 793 O O . LEU A 1 104 ? 5.889 2.130 5.618 1.00 90.88 104 LEU A O 1
ATOM 797 N N . LEU A 1 105 ? 6.070 1.194 7.658 1.00 90.00 105 LEU A N 1
ATOM 798 C CA . LEU A 1 105 ? 7.491 0.858 7.534 1.00 90.00 105 LEU A CA 1
ATOM 799 C C . LEU A 1 105 ? 7.745 -0.126 6.388 1.00 90.00 105 LEU A C 1
ATOM 801 O O . LEU A 1 105 ? 8.696 0.056 5.630 1.00 90.00 105 LEU A O 1
ATOM 805 N N . PHE A 1 106 ? 6.876 -1.126 6.219 1.00 87.56 106 PHE A N 1
ATOM 806 C CA . PHE A 1 106 ? 6.927 -2.049 5.087 1.00 87.56 106 PHE A CA 1
ATOM 807 C C . PHE A 1 106 ? 6.833 -1.295 3.755 1.00 87.56 106 PHE A C 1
ATOM 809 O O . PHE A 1 106 ? 7.646 -1.512 2.856 1.00 87.56 106 PHE A O 1
ATOM 816 N N . ASN A 1 107 ? 5.891 -0.356 3.638 1.00 88.12 107 ASN A N 1
ATOM 817 C CA . ASN A 1 107 ? 5.720 0.422 2.415 1.00 88.12 107 ASN A CA 1
ATOM 818 C C . ASN A 1 107 ? 6.880 1.411 2.164 1.00 88.12 107 ASN A C 1
ATOM 820 O O . ASN A 1 107 ? 7.150 1.771 1.021 1.00 88.12 107 ASN A O 1
ATOM 824 N N . LEU A 1 108 ? 7.627 1.797 3.207 1.00 87.25 108 LEU A N 1
ATOM 825 C CA . LEU A 1 108 ? 8.824 2.640 3.106 1.00 87.25 108 LEU A CA 1
ATOM 826 C C . LEU A 1 108 ? 10.052 1.899 2.541 1.00 87.25 108 LEU A C 1
ATOM 828 O O . LEU A 1 108 ? 10.974 2.538 2.030 1.00 87.25 108 LEU A O 1
ATOM 832 N N . ILE A 1 109 ? 10.055 0.562 2.541 1.00 83.38 109 ILE A N 1
ATOM 833 C CA . ILE A 1 109 ? 11.137 -0.240 1.940 1.00 83.38 109 ILE A CA 1
ATOM 834 C C . ILE A 1 109 ? 11.260 0.057 0.441 1.00 83.38 109 ILE A C 1
ATOM 836 O O . ILE A 1 109 ? 12.365 0.207 -0.081 1.00 83.38 109 ILE A O 1
ATOM 840 N N . GLY A 1 110 ? 10.124 0.184 -0.246 1.00 78.81 110 GLY A N 1
ATOM 841 C CA . GLY A 1 110 ? 10.046 0.510 -1.666 1.00 78.81 110 GLY A CA 1
ATOM 842 C C . GLY A 1 110 ? 10.822 1.773 -2.064 1.00 78.81 110 GLY A C 1
ATOM 843 O O . GLY A 1 110 ? 11.781 1.684 -2.838 1.00 78.81 110 GLY A O 1
ATOM 844 N N . PRO A 1 111 ? 10.430 2.949 -1.546 1.00 80.31 111 PRO A N 1
ATOM 845 C CA . PRO A 1 111 ? 11.103 4.211 -1.816 1.00 80.31 111 PRO A CA 1
ATOM 846 C C . PRO A 1 111 ? 12.562 4.201 -1.371 1.00 80.31 111 PRO A C 1
ATOM 848 O O . PRO A 1 111 ? 13.405 4.716 -2.098 1.00 80.31 111 PRO A O 1
ATOM 851 N N . VAL A 1 112 ? 12.884 3.590 -0.224 1.00 79.81 112 VAL A N 1
ATOM 852 C CA . VAL A 1 112 ? 14.271 3.497 0.260 1.00 79.81 112 VAL A CA 1
ATOM 853 C C . VAL A 1 112 ? 15.147 2.746 -0.739 1.00 79.81 112 VAL A C 1
ATOM 855 O O . VAL A 1 112 ? 16.250 3.198 -1.033 1.00 79.81 112 VAL A O 1
ATOM 858 N N . LEU A 1 113 ? 14.660 1.648 -1.320 1.00 72.88 113 LEU A N 1
ATOM 859 C CA . LEU A 1 113 ? 15.409 0.901 -2.332 1.00 72.88 113 LEU A CA 1
ATOM 860 C C . LEU A 1 113 ? 15.575 1.685 -3.641 1.00 72.88 113 LEU A C 1
ATOM 862 O O . LEU A 1 113 ? 16.647 1.628 -4.244 1.00 72.88 113 LEU A O 1
ATOM 866 N N . VAL A 1 114 ? 14.559 2.439 -4.069 1.00 73.56 114 VAL A N 1
ATOM 867 C CA . VAL A 1 114 ? 14.660 3.307 -5.257 1.00 73.56 114 VAL A CA 1
ATOM 868 C C . VAL A 1 114 ? 15.638 4.458 -5.013 1.00 73.56 114 VAL A C 1
ATOM 870 O O . VAL A 1 114 ? 16.515 4.687 -5.840 1.00 73.56 114 VAL A O 1
ATOM 873 N N . LEU A 1 115 ? 15.550 5.137 -3.867 1.00 76.06 115 LEU A N 1
ATOM 874 C CA . LEU A 1 115 ? 16.467 6.212 -3.475 1.00 76.06 115 LEU A CA 1
ATOM 875 C C . LEU A 1 115 ? 17.903 5.707 -3.354 1.00 76.06 115 LEU A C 1
ATOM 877 O O . LEU A 1 115 ? 18.811 6.308 -3.923 1.00 76.06 115 LEU A O 1
ATOM 881 N N . LEU A 1 116 ? 18.110 4.568 -2.689 1.00 68.75 116 LEU A N 1
ATOM 882 C CA . LEU A 1 116 ? 19.420 3.928 -2.601 1.00 68.75 116 LEU A CA 1
ATOM 883 C C . LEU A 1 116 ? 19.968 3.608 -3.996 1.00 68.75 116 LEU A C 1
ATOM 885 O O . LEU A 1 116 ? 21.154 3.796 -4.243 1.00 68.75 116 LEU A O 1
ATOM 889 N N . SER A 1 117 ? 19.101 3.186 -4.919 1.00 66.88 117 SER A N 1
ATOM 890 C CA . SER A 1 117 ? 19.477 2.910 -6.303 1.00 66.88 117 SER A CA 1
ATOM 891 C C . SER A 1 117 ? 19.803 4.160 -7.132 1.00 66.88 117 SER A C 1
ATOM 893 O O . SER A 1 117 ? 20.473 4.017 -8.150 1.00 66.88 117 SER A O 1
ATOM 895 N N . LEU A 1 118 ? 19.327 5.347 -6.744 1.00 68.50 118 LEU A N 1
ATOM 896 C CA . LEU A 1 118 ? 19.673 6.624 -7.384 1.00 68.50 118 LEU A CA 1
ATOM 897 C C . LEU A 1 118 ? 20.946 7.243 -6.788 1.00 68.50 118 LEU A C 1
ATOM 899 O O . LEU A 1 118 ? 21.683 7.924 -7.493 1.00 68.50 118 LEU A O 1
ATOM 903 N N . ILE A 1 119 ? 21.190 7.015 -5.494 1.00 69.31 119 ILE A N 1
ATOM 904 C CA . ILE A 1 119 ? 22.342 7.555 -4.759 1.00 69.31 119 ILE A CA 1
ATOM 905 C C . ILE A 1 119 ? 23.604 6.713 -4.999 1.00 69.31 119 ILE A C 1
ATOM 907 O O . ILE A 1 119 ? 24.707 7.260 -5.017 1.00 69.31 119 ILE A O 1
ATOM 911 N N . LEU A 1 120 ? 23.475 5.392 -5.187 1.00 58.06 120 LEU A N 1
ATOM 912 C CA . LEU A 1 120 ? 24.630 4.550 -5.497 1.00 58.06 120 LEU A CA 1
ATOM 913 C C . LEU A 1 120 ? 25.173 4.877 -6.901 1.00 58.06 120 LEU A C 1
ATOM 915 O O . LEU A 1 120 ? 24.427 4.787 -7.878 1.00 58.06 120 LEU A O 1
ATOM 919 N N . PRO A 1 121 ? 26.471 5.211 -7.036 1.00 48.75 121 PRO A N 1
ATOM 920 C CA . PRO A 1 121 ? 27.064 5.507 -8.329 1.00 48.75 121 PRO A CA 1
ATOM 921 C C . PRO A 1 121 ? 27.030 4.267 -9.222 1.00 48.75 121 PRO A C 1
ATOM 923 O O . PRO A 1 121 ? 27.582 3.210 -8.900 1.00 48.75 121 PRO A O 1
ATOM 926 N N . GLN A 1 122 ? 26.385 4.421 -10.373 1.00 50.97 122 GLN A N 1
ATOM 927 C CA . GLN A 1 122 ? 26.295 3.392 -11.391 1.00 50.97 122 GLN A CA 1
ATOM 928 C C . GLN A 1 122 ? 27.704 3.082 -11.918 1.00 50.97 122 GLN A C 1
ATOM 930 O O . GLN A 1 122 ? 28.446 3.964 -12.351 1.00 50.97 122 GLN A O 1
ATOM 935 N N . HIS A 1 123 ? 28.105 1.815 -11.843 1.00 44.62 123 HIS A N 1
ATOM 936 C CA . HIS A 1 123 ? 29.437 1.381 -12.247 1.00 44.62 123 HIS A CA 1
ATOM 937 C C . HIS A 1 123 ? 29.697 1.679 -13.735 1.00 44.62 123 HIS A C 1
ATOM 939 O O . HIS A 1 123 ? 29.011 1.172 -14.622 1.00 44.62 123 HIS A O 1
ATOM 945 N N . LYS A 1 124 ? 30.760 2.452 -13.984 1.00 42.53 124 LYS A N 1
ATOM 946 C CA . LYS A 1 124 ? 31.224 2.980 -15.281 1.00 42.53 124 LYS A CA 1
ATOM 947 C C . LYS A 1 124 ? 31.641 1.914 -16.318 1.00 42.53 124 LYS A C 1
ATOM 949 O O . LYS A 1 124 ? 31.963 2.261 -17.443 1.00 42.53 124 LYS A O 1
ATOM 954 N N . ASN A 1 125 ? 31.647 0.631 -15.956 1.00 43.75 125 ASN A N 1
ATOM 955 C CA . ASN A 1 125 ? 32.173 -0.473 -16.776 1.00 43.75 125 ASN A CA 1
ATOM 956 C C . ASN A 1 125 ? 31.071 -1.438 -17.287 1.00 43.75 125 ASN A C 1
ATOM 958 O O . ASN A 1 125 ? 31.379 -2.518 -17.777 1.00 43.75 125 ASN A O 1
ATOM 962 N N . ILE A 1 126 ? 29.783 -1.085 -17.162 1.00 48.31 126 ILE A N 1
ATOM 963 C CA . ILE A 1 126 ? 28.670 -1.767 -17.854 1.00 48.31 126 ILE A CA 1
ATOM 964 C C . ILE A 1 126 ? 27.917 -0.675 -18.616 1.00 48.31 126 ILE A C 1
ATOM 966 O O . ILE A 1 126 ? 27.158 0.093 -18.031 1.00 48.31 126 ILE A O 1
ATOM 970 N N . ALA A 1 127 ? 28.212 -0.550 -19.910 1.00 41.53 127 ALA A N 1
ATOM 971 C CA . ALA A 1 127 ? 27.823 0.590 -20.742 1.00 41.53 127 ALA A CA 1
ATOM 972 C C . ALA A 1 127 ? 26.309 0.709 -21.007 1.00 41.53 127 ALA A C 1
ATOM 974 O O . ALA A 1 127 ? 25.864 1.724 -21.534 1.00 41.53 127 ALA A O 1
ATOM 975 N N . THR A 1 128 ? 25.494 -0.274 -20.617 1.00 48.00 128 THR A N 1
ATOM 976 C CA . THR A 1 128 ? 24.037 -0.214 -20.767 1.00 48.00 128 THR A CA 1
ATOM 977 C C . THR A 1 128 ? 23.336 -0.794 -19.533 1.00 48.00 128 THR A C 1
ATOM 979 O O . THR A 1 128 ? 23.623 -1.927 -19.142 1.00 48.00 128 THR A O 1
ATOM 982 N N . PRO A 1 129 ? 22.425 -0.037 -18.882 1.00 52.28 129 PRO A N 1
ATOM 983 C CA . PRO A 1 129 ? 21.539 -0.578 -17.860 1.00 52.28 129 PRO A CA 1
ATOM 984 C C . PRO A 1 129 ? 20.801 -1.785 -18.420 1.00 52.28 129 PRO A C 1
ATOM 986 O O . PRO A 1 129 ? 20.196 -1.702 -19.491 1.00 52.28 129 PRO A O 1
ATOM 989 N N . ASP A 1 130 ? 20.851 -2.892 -17.695 1.00 54.75 130 ASP A N 1
ATOM 990 C CA . ASP A 1 130 ? 20.304 -4.139 -18.183 1.00 54.75 130 ASP A CA 1
ATOM 991 C C . ASP A 1 130 ? 18.764 -4.086 -18.190 1.00 54.75 130 ASP A C 1
ATOM 993 O O . ASP A 1 130 ? 18.104 -4.048 -17.149 1.00 54.75 130 ASP A O 1
ATOM 997 N N . ASN A 1 131 ? 18.189 -3.925 -19.378 1.00 58.91 131 ASN A N 1
ATOM 998 C CA . ASN A 1 131 ? 16.825 -3.452 -19.537 1.00 58.91 131 ASN A CA 1
ATOM 999 C C . ASN A 1 131 ? 15.867 -4.615 -19.821 1.00 58.91 131 ASN A C 1
ATOM 1001 O O . ASN A 1 131 ? 15.876 -5.175 -20.910 1.00 58.91 131 ASN A O 1
ATOM 1005 N N . PHE A 1 132 ? 15.013 -4.951 -18.847 1.00 59.22 132 PHE A N 1
ATOM 1006 C CA . PHE A 1 132 ? 13.977 -5.997 -18.999 1.00 59.22 132 PHE A CA 1
ATOM 1007 C C . PHE A 1 132 ? 12.647 -5.498 -19.546 1.00 59.22 132 PHE A C 1
ATOM 1009 O O . PHE A 1 132 ? 12.334 -4.314 -19.456 1.00 59.22 132 PHE A O 1
ATOM 1016 N N . GLY A 1 133 ? 11.837 -6.414 -20.062 1.00 56.62 133 GLY A N 1
ATOM 1017 C CA . GLY A 1 133 ? 10.523 -6.101 -20.609 1.00 56.62 133 GLY A CA 1
ATOM 1018 C C . GLY A 1 133 ? 10.549 -5.608 -22.054 1.00 56.62 133 GLY A C 1
ATOM 1019 O O . GLY A 1 133 ? 11.552 -5.125 -22.582 1.00 56.62 133 GLY A O 1
ATOM 1020 N N . ILE A 1 134 ? 9.401 -5.745 -22.708 1.00 55.50 134 ILE A N 1
ATOM 1021 C CA . ILE A 1 134 ? 9.224 -5.429 -24.127 1.00 55.50 134 ILE A CA 1
ATOM 1022 C C . ILE A 1 134 ? 8.954 -3.920 -24.251 1.00 55.50 134 ILE A C 1
ATOM 1024 O O . ILE A 1 134 ? 8.042 -3.401 -23.609 1.00 55.50 134 ILE A O 1
ATOM 1028 N N . ARG A 1 135 ? 9.739 -3.199 -25.070 1.00 54.56 135 ARG A N 1
ATOM 1029 C CA . ARG A 1 135 ? 9.592 -1.741 -25.325 1.00 54.56 135 ARG A CA 1
ATOM 1030 C C . ARG A 1 135 ? 9.575 -0.863 -24.057 1.00 54.56 135 ARG A C 1
ATOM 1032 O O . ARG A 1 135 ? 8.852 0.133 -23.991 1.00 54.56 135 ARG A O 1
ATOM 1039 N N . SER A 1 136 ? 10.356 -1.203 -23.033 1.00 61.62 136 SER A N 1
ATOM 1040 C CA . SER A 1 136 ? 10.516 -0.352 -21.844 1.00 61.62 136 SER A CA 1
ATOM 1041 C C . SER A 1 136 ? 11.887 0.305 -21.828 1.00 61.62 136 SER A C 1
ATOM 1043 O O . SER A 1 136 ? 12.852 -0.316 -22.236 1.00 61.62 136 SER A O 1
ATOM 1045 N N . THR A 1 137 ? 11.998 1.526 -21.306 1.00 69.19 137 THR A N 1
ATOM 1046 C CA . THR A 1 137 ? 13.269 2.118 -20.852 1.00 69.19 137 THR A CA 1
ATOM 1047 C C . THR A 1 137 ? 13.365 2.002 -19.329 1.00 69.19 137 THR A C 1
ATOM 1049 O O . THR A 1 137 ? 12.335 1.901 -18.653 1.00 69.19 137 THR A O 1
ATOM 1052 N N . MET A 1 138 ? 14.574 2.033 -18.759 1.00 68.25 138 MET A N 1
ATOM 1053 C CA . MET A 1 138 ? 14.741 2.040 -17.295 1.00 68.25 138 MET A CA 1
ATOM 1054 C C . MET A 1 138 ? 14.094 3.273 -16.648 1.00 68.25 138 MET A C 1
ATOM 1056 O O . MET A 1 138 ? 13.454 3.153 -15.609 1.00 68.25 138 MET A O 1
ATOM 1060 N N . ALA A 1 139 ? 14.165 4.437 -17.304 1.00 70.75 139 ALA A N 1
ATOM 1061 C CA . ALA A 1 139 ? 13.513 5.662 -16.842 1.00 70.75 139 ALA A CA 1
ATOM 1062 C C . ALA A 1 139 ? 11.985 5.509 -16.732 1.00 70.75 139 ALA A C 1
ATOM 1064 O O . ALA A 1 139 ? 11.401 5.895 -15.724 1.00 70.75 139 ALA A O 1
ATOM 1065 N N . SER A 1 140 ? 11.338 4.870 -17.716 1.00 73.00 140 SER A N 1
ATOM 1066 C CA . SER A 1 140 ? 9.893 4.605 -17.662 1.00 73.00 140 SER A CA 1
ATOM 1067 C C . SER A 1 140 ? 9.518 3.739 -16.456 1.00 73.00 140 SER A C 1
ATOM 1069 O O . SER A 1 140 ? 8.509 4.014 -15.813 1.00 73.00 140 SER A O 1
ATOM 1071 N N . LYS A 1 141 ? 10.339 2.743 -16.099 1.00 75.00 141 LYS A N 1
ATOM 1072 C CA . LYS A 1 141 ? 10.107 1.891 -14.921 1.00 75.00 141 LYS A CA 1
ATOM 1073 C C . LYS A 1 141 ? 10.245 2.668 -13.618 1.00 75.00 141 LYS A C 1
ATOM 1075 O O . LYS A 1 141 ? 9.392 2.519 -12.749 1.00 75.00 141 LYS A O 1
ATOM 1080 N N . TYR A 1 142 ? 11.272 3.511 -13.497 1.00 77.62 142 TYR A N 1
ATOM 1081 C CA . TYR A 1 142 ? 11.432 4.372 -12.325 1.00 77.62 142 TYR A CA 1
ATOM 1082 C C . TYR A 1 142 ? 10.264 5.342 -12.174 1.00 77.62 142 TYR A C 1
ATOM 1084 O O . TYR A 1 142 ? 9.757 5.478 -11.071 1.00 77.62 142 TYR A O 1
ATOM 1092 N N . ILE A 1 143 ? 9.771 5.945 -13.260 1.00 82.31 143 ILE A N 1
ATOM 1093 C CA . ILE A 1 143 ? 8.592 6.823 -13.205 1.00 82.31 143 ILE A CA 1
ATOM 1094 C C . ILE A 1 143 ? 7.362 6.046 -12.719 1.00 82.31 143 ILE A C 1
ATOM 1096 O O . ILE A 1 143 ? 6.691 6.486 -11.788 1.00 82.31 143 ILE A O 1
ATOM 1100 N N . ILE A 1 144 ? 7.090 4.871 -13.296 1.00 84.31 144 ILE A N 1
ATOM 1101 C CA . ILE A 1 144 ? 5.940 4.040 -12.904 1.00 84.31 144 ILE A CA 1
ATOM 1102 C C . ILE A 1 144 ? 6.025 3.655 -11.424 1.00 84.31 144 ILE A C 1
ATOM 1104 O O . ILE A 1 144 ? 5.031 3.787 -10.704 1.00 84.31 144 ILE A O 1
ATOM 1108 N N . LEU A 1 145 ? 7.203 3.217 -10.968 1.00 82.56 145 LEU A N 1
ATOM 1109 C CA . LEU A 1 145 ? 7.443 2.841 -9.576 1.00 82.56 145 LEU A CA 1
ATOM 1110 C C . LEU A 1 145 ? 7.323 4.041 -8.638 1.00 82.56 145 LEU A C 1
ATOM 1112 O O . LEU A 1 145 ? 6.626 3.931 -7.640 1.00 82.56 145 LEU A O 1
ATOM 1116 N N . SER A 1 146 ? 7.933 5.183 -8.960 1.00 84.25 146 SER A N 1
ATOM 1117 C CA . SER A 1 146 ? 7.888 6.390 -8.128 1.00 84.25 146 SER A CA 1
ATOM 1118 C C . SER A 1 146 ? 6.469 6.934 -7.972 1.00 84.25 146 SER A C 1
ATOM 1120 O O . SER A 1 146 ? 6.069 7.257 -6.856 1.00 84.25 146 SER A O 1
ATOM 1122 N N . VAL A 1 147 ? 5.684 6.983 -9.055 1.00 88.06 147 VAL A N 1
ATOM 1123 C CA . VAL A 1 147 ? 4.276 7.414 -9.000 1.00 88.06 147 VAL A CA 1
ATOM 1124 C C . VAL A 1 147 ? 3.452 6.451 -8.147 1.00 88.06 147 VAL A C 1
ATOM 1126 O O . VAL A 1 147 ? 2.726 6.885 -7.258 1.00 88.06 147 VAL A O 1
ATOM 1129 N N . THR A 1 148 ? 3.617 5.141 -8.354 1.00 88.38 148 THR A N 1
ATOM 1130 C CA . THR A 1 148 ? 2.946 4.116 -7.537 1.00 88.38 148 THR A CA 1
ATOM 1131 C C . THR A 1 148 ? 3.301 4.279 -6.060 1.00 88.38 148 THR A C 1
ATOM 1133 O O . THR A 1 148 ? 2.420 4.276 -5.205 1.00 88.38 148 THR A O 1
ATOM 1136 N N . MET A 1 149 ? 4.584 4.489 -5.763 1.00 87.56 149 MET A N 1
ATOM 1137 C CA . MET A 1 149 ? 5.089 4.617 -4.401 1.00 87.56 149 MET A CA 1
ATOM 1138 C C . MET A 1 149 ? 4.576 5.866 -3.688 1.00 87.56 149 MET A C 1
ATOM 1140 O O . MET A 1 149 ? 4.301 5.823 -2.492 1.00 87.56 149 MET A O 1
ATOM 1144 N N . PHE A 1 150 ? 4.447 6.978 -4.412 1.00 90.38 150 PHE A N 1
ATOM 1145 C CA . PHE A 1 150 ? 3.881 8.210 -3.875 1.00 90.38 150 PHE A CA 1
ATOM 1146 C C . PHE A 1 150 ? 2.454 7.979 -3.365 1.00 90.38 150 PHE A C 1
ATOM 1148 O O . PHE A 1 150 ? 2.150 8.297 -2.215 1.00 90.38 150 PHE A O 1
ATOM 1155 N N . PHE A 1 151 ? 1.601 7.363 -4.188 1.00 90.81 151 PHE A N 1
ATOM 1156 C CA . PHE A 1 151 ? 0.217 7.091 -3.806 1.00 90.81 151 PHE A CA 1
ATOM 1157 C C . PHE A 1 151 ? 0.113 6.057 -2.682 1.00 90.81 151 PHE A C 1
ATOM 1159 O O . PHE A 1 151 ? -0.638 6.277 -1.733 1.00 90.81 151 PHE A O 1
ATOM 1166 N N . THR A 1 152 ? 0.883 4.964 -2.720 1.00 89.94 152 THR A N 1
ATOM 1167 C CA . THR A 1 152 ? 0.825 3.971 -1.636 1.00 89.94 152 THR A CA 1
ATOM 1168 C C . THR A 1 152 ? 1.321 4.552 -0.311 1.00 89.94 152 THR A C 1
ATOM 1170 O O . THR A 1 152 ? 0.733 4.271 0.734 1.00 89.94 152 THR A O 1
ATOM 1173 N N . LEU A 1 153 ? 2.379 5.376 -0.319 1.00 91.44 153 LEU A N 1
ATOM 1174 C CA . LEU A 1 153 ? 2.868 6.053 0.888 1.00 91.44 153 LEU A CA 1
ATOM 1175 C C . LEU A 1 153 ? 1.859 7.059 1.424 1.00 91.44 153 LEU A C 1
ATOM 1177 O O . LEU A 1 153 ? 1.688 7.142 2.637 1.00 91.44 153 LEU A O 1
ATOM 1181 N N . PHE A 1 154 ? 1.185 7.795 0.543 1.00 92.69 154 PHE A N 1
ATOM 1182 C CA . PHE A 1 154 ? 0.134 8.719 0.945 1.00 92.69 154 PHE A CA 1
ATOM 1183 C C . PHE A 1 154 ? -1.003 7.988 1.675 1.00 92.69 154 PHE A C 1
ATOM 1185 O O . PHE A 1 154 ? -1.384 8.397 2.769 1.00 92.69 154 PHE A O 1
ATOM 1192 N N . ILE A 1 155 ? -1.479 6.861 1.135 1.00 91.12 155 ILE A N 1
ATOM 1193 C CA . ILE A 1 155 ? -2.545 6.050 1.752 1.00 91.12 155 ILE A CA 1
ATOM 1194 C C . ILE A 1 155 ? -2.082 5.460 3.091 1.00 91.12 155 ILE A C 1
ATOM 1196 O O . ILE A 1 155 ? -2.784 5.565 4.097 1.00 91.12 155 ILE A O 1
ATOM 1200 N N . ALA A 1 156 ? -0.886 4.865 3.132 1.00 90.50 156 ALA A N 1
ATOM 1201 C CA . ALA A 1 156 ? -0.333 4.292 4.359 1.00 90.50 156 ALA A CA 1
ATOM 1202 C C . ALA A 1 156 ? -0.098 5.363 5.439 1.00 90.50 156 ALA A C 1
ATOM 1204 O O . ALA 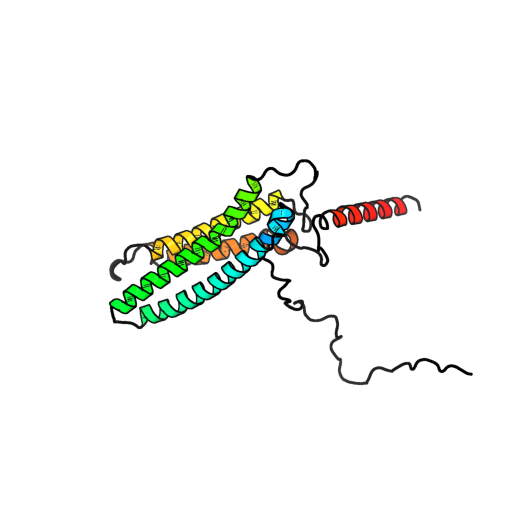A 1 156 ? -0.405 5.146 6.612 1.00 90.50 156 ALA A O 1
ATOM 1205 N N . GLY A 1 157 ? 0.406 6.533 5.039 1.00 90.75 157 GLY A N 1
ATOM 1206 C CA . GLY A 1 157 ? 0.603 7.688 5.908 1.00 90.75 157 GLY A CA 1
ATOM 1207 C C . GLY A 1 157 ? -0.717 8.244 6.433 1.00 90.75 157 GLY A C 1
ATOM 1208 O O . GLY A 1 157 ? -0.812 8.554 7.616 1.00 90.75 157 GLY A O 1
ATOM 1209 N N . PHE A 1 158 ? -1.756 8.290 5.597 1.00 91.00 158 PHE A N 1
ATOM 1210 C CA . PHE A 1 158 ? -3.098 8.679 6.018 1.00 91.00 158 PHE A CA 1
ATOM 1211 C C . PHE A 1 158 ? -3.672 7.706 7.058 1.00 91.00 158 PHE A C 1
ATOM 1213 O O . PHE A 1 158 ? -4.084 8.157 8.123 1.00 91.00 158 PHE A O 1
ATOM 1220 N N . ARG A 1 159 ? -3.607 6.384 6.820 1.00 89.62 159 ARG A N 1
ATOM 1221 C CA . ARG A 1 159 ? -4.048 5.362 7.798 1.00 89.62 159 ARG A CA 1
ATOM 1222 C C . ARG A 1 159 ? -3.290 5.456 9.123 1.00 89.62 159 ARG A C 1
ATOM 1224 O O . ARG A 1 159 ? -3.872 5.286 10.190 1.00 89.62 159 ARG A O 1
ATOM 1231 N N . MET A 1 160 ? -1.988 5.735 9.069 1.00 90.50 160 MET A N 1
ATOM 1232 C CA . MET A 1 160 ? -1.187 5.970 10.269 1.00 90.50 160 MET A CA 1
ATOM 1233 C C . MET A 1 160 ? -1.623 7.252 10.988 1.00 90.50 160 MET A C 1
ATOM 1235 O O . MET A 1 160 ? -1.812 7.239 12.202 1.00 90.50 160 MET A O 1
ATOM 1239 N N . GLY A 1 161 ? -1.826 8.344 10.251 1.00 87.88 161 GLY A N 1
ATOM 1240 C CA . GLY A 1 161 ? -2.287 9.615 10.805 1.00 87.88 161 GLY A CA 1
ATOM 1241 C C . GLY A 1 161 ? -3.636 9.489 11.511 1.00 87.88 161 GLY A C 1
ATOM 1242 O O . GLY A 1 161 ? -3.786 9.983 12.625 1.00 87.88 161 GLY A O 1
ATOM 1243 N N . THR A 1 162 ? -4.593 8.769 10.922 1.00 87.88 162 THR A N 1
ATOM 1244 C CA . THR A 1 162 ? -5.913 8.552 11.533 1.00 87.88 162 THR A CA 1
ATOM 1245 C C . THR A 1 162 ? -5.862 7.594 12.724 1.00 87.88 162 THR A C 1
ATOM 1247 O O . THR A 1 162 ? -6.568 7.818 13.702 1.00 87.88 162 THR A O 1
ATOM 1250 N N . ALA A 1 163 ? -4.989 6.579 12.715 1.00 87.19 163 ALA A N 1
ATOM 1251 C CA . ALA A 1 163 ? -4.817 5.662 13.850 1.00 87.19 163 ALA A CA 1
ATOM 1252 C C . ALA A 1 163 ? -4.216 6.332 15.106 1.00 87.19 163 ALA A C 1
ATOM 1254 O O . ALA A 1 163 ? -4.430 5.866 16.234 1.00 87.19 163 ALA A O 1
ATOM 1255 N N . TRP A 1 164 ? -3.441 7.403 14.918 1.00 85.81 164 TRP A N 1
ATOM 1256 C CA . TRP A 1 164 ? -2.792 8.165 15.993 1.00 85.81 164 TRP A CA 1
ATOM 1257 C C . TRP A 1 164 ? -3.488 9.480 16.333 1.00 85.81 164 TRP A C 1
ATOM 1259 O O . TRP A 1 164 ? -3.138 10.088 17.342 1.00 85.81 164 TRP A O 1
ATOM 1269 N N . ALA A 1 165 ? -4.474 9.895 15.539 1.00 84.81 165 ALA A N 1
ATOM 1270 C CA . ALA A 1 165 ? -5.323 11.025 15.872 1.00 84.81 165 ALA A CA 1
ATOM 1271 C C . ALA A 1 165 ? -6.073 10.775 17.192 1.00 84.81 165 ALA A C 1
ATOM 1273 O O . ALA A 1 165 ? -6.381 9.634 17.557 1.00 84.81 165 ALA A O 1
ATOM 1274 N N . ASP A 1 166 ? -6.361 11.859 17.912 1.00 78.12 166 ASP A N 1
ATOM 1275 C CA . ASP A 1 166 ? -7.119 11.787 19.156 1.00 78.12 166 ASP A CA 1
ATOM 1276 C C . ASP A 1 166 ? -8.517 11.221 18.905 1.00 78.12 166 ASP A C 1
ATOM 1278 O O . ASP A 1 166 ? -9.215 11.625 17.971 1.00 78.12 166 ASP A O 1
ATOM 1282 N N . ALA A 1 167 ? -8.933 10.292 19.767 1.00 71.25 167 ALA A N 1
ATOM 1283 C CA . ALA A 1 167 ? -10.254 9.691 19.693 1.00 71.25 167 ALA A CA 1
ATOM 1284 C C . ALA A 1 167 ? -11.320 10.761 19.968 1.00 71.25 167 ALA A C 1
ATOM 1286 O O . ALA A 1 167 ? -11.458 11.237 21.099 1.00 71.25 167 ALA A O 1
ATOM 1287 N N . ARG A 1 168 ? -12.073 11.143 18.933 1.00 74.12 168 ARG A N 1
ATOM 1288 C CA . ARG A 1 168 ? -13.206 12.064 19.061 1.00 74.12 168 ARG A CA 1
ATOM 1289 C C . ARG A 1 168 ? -14.485 11.320 19.427 1.00 74.12 168 ARG A C 1
ATOM 1291 O O . ARG A 1 168 ? -14.646 10.130 19.162 1.00 74.12 168 ARG A O 1
ATOM 1298 N N . SER A 1 169 ? -15.398 12.035 20.081 1.00 70.50 169 SER A N 1
ATOM 1299 C CA . SER A 1 169 ? -16.731 11.517 20.390 1.00 70.50 169 SER A CA 1
ATOM 1300 C C . SER A 1 169 ? -17.503 11.248 19.098 1.00 70.50 169 SER A C 1
ATOM 1302 O O . SER A 1 169 ? -17.453 12.050 18.170 1.00 70.50 169 SER A O 1
ATOM 1304 N N . ALA A 1 170 ? -18.306 10.182 19.070 1.00 72.38 170 ALA A N 1
ATOM 1305 C CA . ALA A 1 170 ? -19.157 9.841 17.925 1.00 72.38 170 ALA A CA 1
ATOM 1306 C C . ALA A 1 170 ? -20.168 10.947 17.549 1.00 72.38 170 ALA A C 1
ATOM 1308 O O . ALA A 1 170 ? -20.695 10.953 16.440 1.00 72.38 170 ALA A O 1
ATOM 1309 N N . SER A 1 171 ? -20.443 11.880 18.467 1.00 77.94 171 SER A N 1
ATOM 1310 C CA . SER A 1 171 ? -21.298 13.049 18.239 1.00 77.94 171 SER A CA 1
ATOM 1311 C C . SER A 1 171 ? -20.626 14.175 17.439 1.00 77.94 171 SER A C 1
ATOM 1313 O O . SER A 1 171 ? -21.335 15.031 16.918 1.00 77.94 171 SER A O 1
ATOM 1315 N N . ASP A 1 172 ? -19.292 14.190 17.341 1.00 79.19 172 ASP A N 1
ATOM 1316 C CA . ASP A 1 172 ? -18.516 15.170 16.564 1.00 79.19 172 ASP A CA 1
ATOM 1317 C C . ASP A 1 172 ? -17.407 14.465 15.755 1.00 79.19 172 ASP A C 1
ATOM 1319 O O . ASP A 1 172 ? -16.226 14.509 16.124 1.00 79.19 172 ASP A O 1
ATOM 1323 N N . PRO A 1 173 ? -17.780 13.760 14.667 1.00 79.69 173 PRO A N 1
ATOM 1324 C CA . PRO A 1 173 ? -16.824 13.010 13.873 1.00 79.69 173 PRO A CA 1
ATOM 1325 C C . PRO A 1 173 ? -15.907 13.945 13.086 1.00 79.69 173 PRO A C 1
ATOM 1327 O O . PRO A 1 173 ? -16.345 14.925 12.463 1.00 79.69 173 PRO A O 1
ATOM 1330 N N . ALA A 1 174 ? -14.624 13.598 13.049 1.00 82.56 174 ALA A N 1
ATOM 1331 C CA . ALA A 1 174 ? -13.654 14.329 12.246 1.00 82.56 174 ALA A CA 1
ATOM 1332 C C . ALA A 1 174 ? -13.972 14.225 10.744 1.00 82.56 174 ALA A C 1
ATOM 1334 O O . ALA A 1 174 ? -14.672 13.321 10.284 1.00 82.56 174 ALA A O 1
ATOM 1335 N N . TRP A 1 175 ? -13.434 15.138 9.931 1.00 84.56 175 TRP A N 1
ATOM 1336 C CA . TRP A 1 175 ? -13.686 15.115 8.486 1.00 84.56 175 TRP A CA 1
ATOM 1337 C C . TRP A 1 175 ? -13.191 13.818 7.821 1.00 84.56 175 TRP A C 1
ATOM 1339 O O . TRP A 1 175 ? -13.831 13.352 6.879 1.00 84.56 175 TRP A O 1
ATOM 1349 N N . TRP A 1 176 ? -12.116 13.209 8.342 1.00 80.94 176 TRP A N 1
ATOM 1350 C CA . TRP A 1 176 ? -11.567 11.932 7.866 1.00 80.94 176 TRP A CA 1
ATOM 1351 C C . TRP A 1 176 ? -12.402 10.708 8.265 1.00 80.94 176 TRP A C 1
ATOM 1353 O O . TRP A 1 176 ? -12.266 9.659 7.648 1.00 80.94 176 TRP A O 1
ATOM 1363 N N . GLU A 1 177 ? -13.297 10.834 9.247 1.00 82.31 177 GLU A N 1
ATOM 1364 C CA . GLU A 1 177 ? -14.208 9.758 9.672 1.00 82.31 177 GLU A CA 1
ATOM 1365 C C . GLU A 1 177 ? -15.489 9.718 8.827 1.00 82.31 177 GLU A C 1
ATOM 1367 O O . GLU A 1 177 ? -16.297 8.791 8.914 1.00 82.31 177 GLU A O 1
ATOM 1372 N N . ARG A 1 178 ? -15.701 10.728 7.978 1.00 85.50 178 ARG A N 1
ATOM 1373 C CA . ARG A 1 178 ? -16.868 10.786 7.099 1.00 85.50 178 ARG A CA 1
ATOM 1374 C C . ARG A 1 178 ? -16.691 9.824 5.927 1.00 85.50 178 ARG A C 1
ATOM 1376 O O . ARG A 1 178 ? -15.623 9.741 5.324 1.00 85.50 178 ARG A O 1
ATOM 1383 N N . LYS A 1 179 ? -17.796 9.190 5.514 1.00 87.00 179 LYS A N 1
ATOM 1384 C CA . LYS A 1 179 ? -17.848 8.267 4.362 1.00 87.00 179 LYS A CA 1
ATOM 1385 C C . LYS A 1 179 ? -17.116 8.783 3.105 1.00 87.00 179 LYS A C 1
ATOM 1387 O O . LYS A 1 179 ? -16.401 7.990 2.502 1.00 87.00 179 LYS A O 1
ATOM 1392 N N . PRO A 1 180 ? -17.232 10.066 2.697 1.00 88.69 180 PRO A N 1
ATOM 1393 C CA . PRO A 1 180 ? -16.532 10.555 1.510 1.00 88.69 180 PRO A CA 1
ATOM 1394 C C . PRO A 1 180 ? -15.007 10.476 1.627 1.00 88.69 180 PRO A C 1
ATOM 1396 O O . PRO A 1 180 ? -14.355 10.075 0.670 1.00 88.69 180 PRO A O 1
ATOM 1399 N N . ALA A 1 181 ? -14.438 10.811 2.790 1.00 86.56 181 ALA A N 1
ATOM 1400 C CA . ALA A 1 181 ? -12.992 10.757 2.995 1.00 86.56 181 ALA A CA 1
ATOM 1401 C C . ALA A 1 181 ? -12.480 9.315 2.902 1.00 86.56 1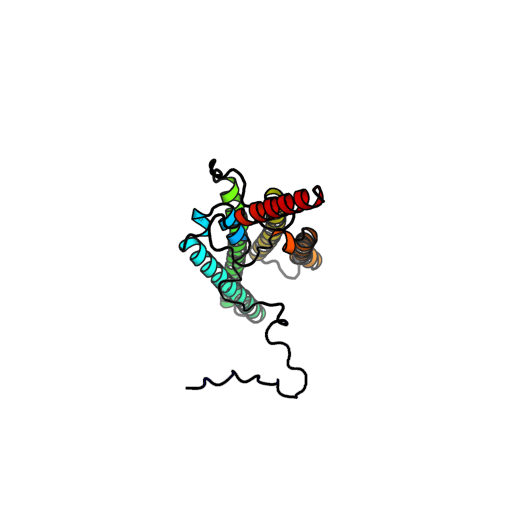81 ALA A C 1
ATOM 1403 O O . ALA A 1 181 ? -11.509 9.059 2.198 1.00 86.56 181 ALA A O 1
ATOM 1404 N N . TYR A 1 182 ? -13.197 8.372 3.515 1.00 84.31 182 TYR A N 1
ATOM 1405 C CA . TYR A 1 182 ? -12.905 6.943 3.419 1.00 84.31 182 TYR A CA 1
ATOM 1406 C C . TYR A 1 182 ? -12.893 6.442 1.964 1.00 84.31 182 TYR A C 1
ATOM 1408 O O . TYR A 1 182 ? -11.905 5.861 1.516 1.00 84.31 182 TYR A O 1
ATOM 1416 N N . TYR A 1 183 ? -13.942 6.723 1.183 1.00 88.81 183 TYR A N 1
ATOM 1417 C CA . TYR A 1 183 ? -14.013 6.251 -0.204 1.00 88.81 183 TYR A CA 1
ATOM 1418 C C . TYR A 1 183 ? -13.005 6.927 -1.129 1.00 88.81 183 TYR A C 1
ATOM 1420 O O . TYR A 1 183 ? -12.455 6.262 -1.998 1.00 88.81 183 TYR A O 1
ATOM 1428 N N . VAL A 1 184 ? -12.753 8.227 -0.970 1.00 90.88 184 VAL A N 1
ATOM 1429 C CA . VAL A 1 184 ? -11.835 8.957 -1.856 1.00 90.88 184 VAL A CA 1
ATOM 1430 C C . VAL A 1 184 ? -10.379 8.642 -1.518 1.00 90.88 184 VAL A C 1
ATOM 1432 O O . VAL A 1 184 ? -9.589 8.371 -2.421 1.00 90.88 184 VAL A O 1
ATOM 1435 N N . ILE A 1 185 ? -10.020 8.661 -0.233 1.00 88.88 185 ILE A N 1
ATOM 1436 C CA . ILE A 1 185 ? -8.622 8.583 0.193 1.00 88.88 185 ILE A CA 1
ATOM 1437 C C . ILE A 1 185 ? -8.156 7.133 0.311 1.00 88.88 185 ILE A C 1
ATOM 1439 O O . ILE A 1 185 ? -7.109 6.793 -0.233 1.00 88.88 185 ILE A O 1
ATOM 1443 N N . GLU A 1 186 ? -8.913 6.269 0.991 1.00 84.75 186 GLU A N 1
ATOM 1444 C CA . GLU A 1 186 ? -8.456 4.895 1.230 1.00 84.75 186 GLU A CA 1
ATOM 1445 C C . GLU A 1 186 ? -8.714 3.971 0.042 1.00 84.75 186 GLU A C 1
ATOM 1447 O O . GLU A 1 186 ? -7.847 3.172 -0.285 1.00 84.75 186 GLU A O 1
ATOM 1452 N N . TYR A 1 187 ? -9.863 4.094 -0.629 1.00 86.94 187 TYR A N 1
ATOM 1453 C CA . TYR A 1 187 ? -10.216 3.228 -1.766 1.00 86.94 187 TYR A CA 1
ATOM 1454 C C . TYR A 1 187 ? -9.954 3.891 -3.115 1.00 86.94 187 TYR A C 1
ATOM 1456 O O . TYR A 1 187 ? -9.456 3.252 -4.037 1.00 86.94 187 TYR A O 1
ATOM 1464 N N . GLY A 1 188 ? -10.262 5.180 -3.247 1.00 92.00 188 GLY A N 1
ATOM 1465 C CA . GLY A 1 188 ? -10.143 5.911 -4.504 1.00 92.00 188 GLY A CA 1
ATOM 1466 C C . GLY A 1 188 ? -8.705 5.943 -5.006 1.00 92.00 188 GLY A C 1
ATOM 1467 O O . GLY A 1 188 ? -8.452 5.584 -6.156 1.00 92.00 188 GLY A O 1
ATOM 1468 N N . PHE A 1 189 ? -7.743 6.281 -4.144 1.00 92.38 189 PHE A N 1
ATOM 1469 C CA . PHE A 1 189 ? -6.332 6.244 -4.530 1.00 92.38 189 PHE A CA 1
ATOM 1470 C C . PHE A 1 189 ? -5.799 4.821 -4.753 1.00 92.38 189 PHE A C 1
ATOM 1472 O O . PHE A 1 189 ? -4.960 4.648 -5.635 1.00 92.38 189 PHE A O 1
ATOM 1479 N N . GLU A 1 190 ? -6.301 3.795 -4.052 1.00 89.75 190 GLU A N 1
ATOM 1480 C CA . GLU A 1 190 ? -5.961 2.396 -4.375 1.00 89.75 190 GLU A CA 1
ATOM 1481 C C . GLU A 1 190 ? -6.420 2.036 -5.796 1.00 89.75 190 GLU A C 1
ATOM 1483 O O . GLU A 1 190 ? -5.652 1.478 -6.583 1.00 89.75 190 GLU A O 1
ATOM 1488 N N . VAL A 1 191 ? -7.636 2.434 -6.172 1.00 92.19 191 VAL A N 1
ATOM 1489 C CA . VAL A 1 191 ? -8.173 2.233 -7.523 1.00 92.19 191 VAL A CA 1
ATOM 1490 C C . VAL A 1 191 ? -7.342 2.988 -8.568 1.00 92.19 191 VAL A C 1
ATOM 1492 O O . VAL A 1 191 ? -6.999 2.416 -9.604 1.00 92.19 191 VAL A O 1
ATOM 1495 N N . VAL A 1 192 ? -6.952 4.238 -8.295 1.00 92.56 192 VAL A N 1
ATOM 1496 C CA . VAL A 1 192 ? -6.057 5.018 -9.174 1.00 92.56 192 VAL A CA 1
ATOM 1497 C C . VAL A 1 192 ? -4.720 4.306 -9.376 1.00 92.56 192 VAL A C 1
ATOM 1499 O O . VAL A 1 192 ? -4.243 4.236 -10.509 1.00 92.56 192 VAL A O 1
ATOM 1502 N N . VAL A 1 193 ? -4.133 3.734 -8.321 1.00 90.94 193 VAL A N 1
ATOM 1503 C CA . VAL A 1 193 ? -2.889 2.954 -8.418 1.00 90.94 193 VAL A CA 1
ATOM 1504 C C . VAL A 1 193 ? -3.071 1.729 -9.315 1.00 90.94 193 VAL A C 1
ATOM 1506 O O . VAL A 1 193 ? -2.237 1.484 -10.188 1.00 90.94 193 VAL A O 1
ATOM 1509 N N . VAL A 1 194 ? -4.166 0.983 -9.155 1.00 90.62 194 VAL A N 1
ATOM 1510 C CA . VAL A 1 194 ? -4.458 -0.186 -10.000 1.00 90.62 194 VAL A CA 1
ATOM 1511 C C . VAL A 1 194 ? -4.586 0.222 -11.469 1.00 90.62 194 VAL A C 1
ATOM 1513 O O . VAL A 1 194 ? -3.913 -0.356 -12.326 1.00 90.62 194 VAL A O 1
ATOM 1516 N N . TYR A 1 195 ? -5.380 1.252 -11.776 1.00 91.25 195 TYR A N 1
ATOM 1517 C CA . TYR A 1 195 ? -5.519 1.743 -13.150 1.00 91.25 195 TYR A CA 1
ATOM 1518 C C . TYR A 1 195 ? -4.203 2.276 -13.713 1.00 91.25 195 TYR A C 1
ATOM 1520 O O . TYR A 1 195 ? -3.882 1.994 -14.867 1.00 91.25 195 TYR A O 1
ATOM 1528 N N . TRP A 1 196 ? -3.410 2.990 -12.912 1.00 90.88 196 TRP A N 1
ATOM 1529 C CA . TRP A 1 196 ? -2.083 3.458 -13.307 1.00 90.88 196 TRP A CA 1
ATOM 1530 C C . TRP A 1 196 ? -1.178 2.297 -13.730 1.00 90.88 196 TRP A C 1
ATOM 1532 O O . TRP A 1 196 ? -0.564 2.360 -14.794 1.00 90.88 196 TRP A O 1
ATOM 1542 N N . LEU A 1 197 ? -1.138 1.209 -12.956 1.00 87.19 197 LEU A N 1
ATOM 1543 C CA . LEU A 1 197 ? -0.332 0.026 -13.273 1.00 87.19 197 LEU A CA 1
ATOM 1544 C C . LEU A 1 197 ? -0.823 -0.705 -14.533 1.00 87.19 197 LEU A C 1
ATOM 1546 O O . LEU A 1 197 ? -0.003 -1.159 -15.341 1.00 87.19 197 LEU A O 1
ATOM 1550 N N . ILE A 1 198 ? -2.142 -0.780 -14.733 1.00 86.88 198 ILE A N 1
ATOM 1551 C CA . ILE A 1 198 ? -2.746 -1.369 -15.937 1.00 86.88 198 ILE A CA 1
ATOM 1552 C C . ILE A 1 198 ? -2.407 -0.527 -17.175 1.00 86.88 198 ILE A C 1
ATOM 1554 O O . ILE A 1 198 ? -1.905 -1.061 -18.166 1.00 86.88 198 ILE A O 1
ATOM 1558 N N . LEU A 1 199 ? -2.625 0.790 -17.118 1.00 86.56 199 LEU A N 1
ATOM 1559 C CA . LEU A 1 199 ? -2.359 1.716 -18.227 1.00 86.56 199 LEU A CA 1
ATOM 1560 C C . LEU A 1 199 ? -0.870 1.799 -18.557 1.00 86.56 199 LEU A C 1
ATOM 1562 O O . LEU A 1 199 ? -0.487 1.809 -19.728 1.00 86.56 199 LEU A O 1
ATOM 1566 N N . ALA A 1 200 ? -0.019 1.770 -17.533 1.00 82.81 200 ALA A N 1
ATOM 1567 C CA . ALA A 1 200 ? 1.423 1.676 -17.692 1.00 82.81 200 ALA A CA 1
ATOM 1568 C C . ALA A 1 200 ? 1.871 0.347 -18.328 1.00 82.81 200 ALA A C 1
ATOM 1570 O O . ALA A 1 200 ? 3.058 0.198 -18.625 1.00 82.81 200 ALA A O 1
ATOM 1571 N N . ARG A 1 201 ? 0.952 -0.608 -18.545 1.00 82.25 201 ARG A N 1
ATOM 1572 C CA . ARG A 1 201 ? 1.221 -1.978 -18.998 1.00 82.25 201 ARG A CA 1
ATOM 1573 C C . ARG A 1 201 ? 2.357 -2.599 -18.195 1.00 82.25 201 ARG A C 1
ATOM 1575 O O . ARG A 1 201 ? 3.340 -3.089 -18.758 1.00 82.25 201 ARG A O 1
ATOM 1582 N N . PHE A 1 202 ? 2.219 -2.541 -16.869 1.00 76.06 202 PHE A N 1
ATOM 1583 C CA . PHE A 1 202 ? 3.195 -3.081 -15.926 1.00 76.06 202 PHE A CA 1
ATOM 1584 C C . PHE A 1 202 ? 3.580 -4.528 -16.271 1.00 76.06 202 PHE A C 1
ATOM 1586 O O . PHE A 1 202 ? 4.763 -4.854 -16.315 1.00 76.06 202 PHE A O 1
ATOM 1593 N N . ASP A 1 203 ? 2.591 -5.344 -16.636 1.00 73.38 203 ASP A N 1
ATOM 1594 C CA . ASP A 1 203 ? 2.769 -6.725 -17.091 1.00 73.38 203 ASP A CA 1
ATOM 1595 C C . ASP A 1 203 ? 3.822 -6.864 -18.212 1.00 73.38 203 ASP A C 1
ATOM 1597 O O . ASP A 1 203 ? 4.768 -7.639 -18.099 1.00 73.38 203 ASP A O 1
ATOM 1601 N N . GLN A 1 204 ? 3.757 -6.017 -19.247 1.00 69.88 204 GLN A N 1
ATOM 1602 C CA . GLN A 1 204 ? 4.677 -6.067 -20.394 1.00 69.88 204 GLN A CA 1
ATOM 1603 C C . GLN A 1 204 ? 6.049 -5.448 -20.088 1.00 69.88 204 GLN A C 1
ATOM 1605 O O . GLN A 1 204 ? 7.081 -5.922 -20.578 1.00 69.88 204 GLN A O 1
ATOM 1610 N N . LYS A 1 205 ? 6.078 -4.378 -19.281 1.00 70.06 205 LYS A N 1
ATOM 1611 C CA . LYS A 1 205 ? 7.312 -3.638 -18.957 1.00 70.06 205 LYS A CA 1
ATOM 1612 C C . LYS A 1 205 ? 8.201 -4.351 -17.939 1.00 70.06 205 LYS A C 1
ATOM 1614 O O . LYS A 1 205 ? 9.403 -4.085 -17.911 1.00 70.06 205 LYS A O 1
ATOM 1619 N N . PHE A 1 206 ? 7.635 -5.235 -17.119 1.00 68.94 206 PHE A N 1
ATOM 1620 C CA . PHE A 1 206 ? 8.364 -6.002 -16.102 1.00 68.94 206 PHE A CA 1
ATOM 1621 C C . PHE A 1 206 ? 8.427 -7.506 -16.408 1.00 68.94 206 PHE A C 1
ATOM 1623 O O . PHE A 1 206 ? 8.936 -8.277 -15.591 1.00 68.94 206 PHE A O 1
ATOM 1630 N N . TRP A 1 207 ? 7.980 -7.918 -17.600 1.00 68.38 207 TRP A N 1
ATOM 1631 C CA . TRP A 1 207 ? 8.112 -9.289 -18.078 1.00 68.38 207 TRP A CA 1
ATOM 1632 C C . TRP A 1 207 ? 9.582 -9.715 -18.192 1.00 68.38 207 TRP A C 1
ATOM 1634 O O . TRP A 1 207 ? 10.411 -9.024 -18.792 1.00 68.38 207 TRP A O 1
ATOM 1644 N N . ILE A 1 208 ? 9.892 -10.891 -17.643 1.00 62.94 208 ILE A N 1
ATOM 1645 C CA . ILE A 1 208 ? 11.214 -11.520 -17.698 1.00 62.94 208 ILE A CA 1
ATOM 1646 C C . ILE A 1 208 ? 11.038 -12.920 -18.299 1.00 62.94 208 ILE A C 1
ATOM 1648 O O . ILE A 1 208 ? 10.372 -13.754 -17.683 1.00 62.94 208 ILE A O 1
ATOM 1652 N N . PRO A 1 209 ? 11.625 -13.211 -19.475 1.00 56.94 209 PRO A N 1
ATOM 1653 C CA . PRO A 1 209 ? 11.559 -14.539 -20.073 1.00 56.94 209 PRO A CA 1
ATOM 1654 C C . PRO A 1 209 ? 12.204 -15.592 -19.165 1.00 56.94 209 PRO A C 1
ATOM 1656 O O . PRO A 1 209 ? 13.307 -15.381 -18.653 1.00 56.94 209 PRO A O 1
ATOM 1659 N N . ASN A 1 210 ? 11.559 -16.754 -19.018 1.00 54.25 210 ASN A N 1
ATOM 1660 C CA . ASN A 1 210 ? 12.084 -17.860 -18.216 1.00 54.25 210 ASN A CA 1
ATOM 1661 C C . ASN A 1 210 ? 13.539 -18.201 -18.616 1.00 54.25 210 ASN A C 1
ATOM 1663 O O . ASN A 1 210 ? 13.877 -18.218 -19.806 1.00 54.25 210 ASN A O 1
ATOM 1667 N N . LYS A 1 211 ? 14.376 -18.498 -17.603 1.00 52.69 211 LYS A N 1
ATOM 1668 C CA . LYS A 1 211 ? 15.815 -18.868 -17.647 1.00 52.69 211 LYS A CA 1
ATOM 1669 C C . LYS A 1 211 ? 16.874 -17.789 -17.320 1.00 52.69 211 LYS A C 1
ATOM 1671 O O . LYS A 1 211 ? 18.047 -18.085 -17.515 1.00 52.69 211 LYS A O 1
ATOM 1676 N N . SER A 1 212 ? 16.547 -16.603 -16.795 1.00 57.44 212 SER A N 1
ATOM 1677 C CA . SER A 1 212 ? 17.578 -15.664 -16.290 1.00 57.44 212 SER A CA 1
ATOM 1678 C C . SER A 1 212 ? 18.066 -16.067 -14.887 1.00 57.44 212 SER A C 1
ATOM 1680 O O . SER A 1 212 ? 17.321 -15.898 -13.917 1.00 57.44 212 SER A O 1
ATOM 1682 N N . HIS A 1 213 ? 19.287 -16.597 -14.766 1.00 53.69 213 HIS A N 1
ATOM 1683 C CA . HIS A 1 213 ? 19.833 -17.128 -13.504 1.00 53.69 213 HIS A CA 1
ATOM 1684 C C . HIS A 1 213 ? 21.105 -16.413 -13.026 1.00 53.69 213 HIS A C 1
ATOM 1686 O O . HIS A 1 213 ? 21.574 -16.710 -11.929 1.00 53.69 213 HIS A O 1
ATOM 1692 N N . GLY A 1 214 ? 21.653 -15.465 -13.793 1.00 55.22 214 GLY A N 1
ATOM 1693 C CA . GLY A 1 214 ? 22.881 -14.759 -13.425 1.00 55.22 214 GLY A CA 1
ATOM 1694 C C . GLY A 1 214 ? 22.872 -13.246 -13.684 1.00 55.22 214 GLY A C 1
ATOM 1695 O O . GLY A 1 214 ? 22.021 -12.727 -14.411 1.00 55.22 214 GLY A O 1
ATOM 1696 N N . PRO A 1 215 ? 23.830 -12.502 -13.097 1.00 50.31 215 PRO A N 1
ATOM 1697 C CA . PRO A 1 215 ? 24.100 -11.115 -13.471 1.00 50.31 215 PRO A CA 1
ATOM 1698 C C . PRO A 1 215 ? 24.431 -11.010 -14.971 1.00 50.31 215 PRO A C 1
ATOM 1700 O O . PRO A 1 215 ? 25.352 -11.671 -15.444 1.00 50.31 215 PRO A O 1
ATOM 1703 N N . GLY A 1 216 ? 23.697 -10.184 -15.722 1.00 56.28 216 GLY A N 1
ATOM 1704 C CA . GLY A 1 216 ? 23.930 -9.961 -17.158 1.00 56.28 216 GLY A CA 1
ATOM 1705 C C . GLY A 1 216 ? 23.233 -10.933 -18.126 1.00 56.28 216 GLY A C 1
ATOM 1706 O O . GLY A 1 216 ? 23.370 -10.775 -19.339 1.00 56.28 216 GLY A O 1
ATOM 1707 N N . ASP A 1 217 ? 22.435 -11.898 -17.645 1.00 58.81 217 ASP A N 1
ATOM 1708 C CA . ASP A 1 217 ? 21.645 -12.863 -18.466 1.00 58.81 217 ASP A CA 1
ATOM 1709 C C . ASP A 1 217 ? 20.507 -12.254 -19.302 1.00 58.81 217 ASP A C 1
ATOM 1711 O O . ASP A 1 217 ? 19.692 -12.907 -19.953 1.00 58.81 217 ASP A O 1
ATOM 1715 N N . TYR A 1 218 ? 20.452 -10.956 -19.240 1.00 56.41 218 TYR A N 1
ATOM 1716 C CA . TYR A 1 218 ? 19.273 -10.148 -19.184 1.00 56.41 218 TYR A CA 1
ATOM 1717 C C . TYR A 1 218 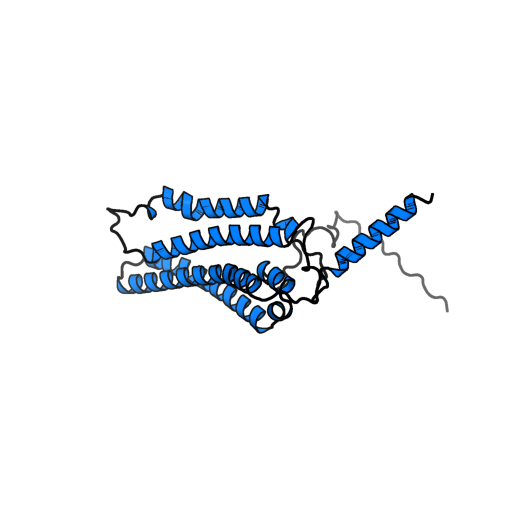? 19.430 -9.158 -20.371 1.00 56.41 218 TYR A C 1
ATOM 1719 O O . TYR A 1 218 ? 18.509 -9.012 -21.174 1.00 56.41 218 TYR A O 1
ATOM 1727 N N . SER A 1 219 ? 20.668 -8.687 -20.607 1.00 53.91 219 SER A N 1
ATOM 1728 C CA . SER A 1 219 ? 21.131 -7.927 -21.780 1.00 53.91 219 SER A CA 1
ATOM 1729 C C . SER A 1 219 ? 21.614 -8.849 -22.906 1.00 53.91 219 SER A C 1
ATOM 1731 O O . SER A 1 219 ? 21.442 -8.553 -24.090 1.00 53.91 219 SER A O 1
ATOM 1733 N N . ARG A 1 220 ? 22.149 -10.032 -22.554 1.00 51.72 220 ARG A N 1
ATOM 1734 C CA . ARG A 1 220 ? 22.711 -10.999 -23.516 1.00 51.72 220 ARG A CA 1
ATOM 1735 C C . ARG A 1 220 ? 21.695 -11.449 -24.575 1.00 51.72 220 ARG A C 1
ATOM 1737 O O . ARG A 1 220 ? 22.072 -11.653 -25.724 1.00 51.72 220 ARG A O 1
ATOM 1744 N N . LYS A 1 221 ? 20.416 -11.588 -24.208 1.00 52.44 221 LYS A N 1
ATOM 1745 C CA . LYS A 1 221 ? 19.358 -12.030 -25.134 1.00 52.44 221 LYS A CA 1
ATOM 1746 C C . LYS A 1 221 ? 18.945 -10.943 -26.128 1.00 52.44 221 LYS A C 1
ATOM 1748 O O . LYS A 1 221 ? 18.783 -11.252 -27.298 1.00 52.44 221 LYS A O 1
ATOM 1753 N N . THR A 1 222 ? 18.880 -9.680 -25.705 1.00 50.00 222 THR A N 1
ATOM 1754 C CA . THR A 1 222 ? 18.538 -8.555 -26.592 1.00 50.00 222 THR A CA 1
ATOM 1755 C C . THR A 1 222 ? 19.548 -8.405 -27.729 1.00 50.00 222 THR A C 1
ATOM 1757 O O . THR A 1 222 ? 19.162 -8.181 -28.873 1.00 50.00 222 THR A O 1
ATOM 1760 N N . VAL A 1 223 ? 20.840 -8.592 -27.438 1.00 52.06 223 VAL A N 1
ATOM 1761 C CA . VAL A 1 223 ? 21.907 -8.531 -28.452 1.00 52.06 223 VAL A CA 1
ATOM 1762 C C . VAL A 1 223 ? 21.826 -9.718 -29.421 1.00 52.06 223 VAL A C 1
ATOM 1764 O O . VAL A 1 223 ? 21.983 -9.533 -30.622 1.00 52.06 223 VAL A O 1
ATOM 1767 N N . LEU A 1 224 ? 21.523 -10.920 -28.914 1.00 54.59 224 LEU A N 1
ATOM 1768 C CA . LEU A 1 224 ? 21.344 -12.138 -29.719 1.00 54.59 224 LEU A CA 1
ATOM 1769 C C . LEU A 1 224 ? 20.111 -12.085 -30.638 1.00 54.59 224 LEU A C 1
ATOM 1771 O O . LEU A 1 224 ? 20.177 -12.556 -31.769 1.00 54.59 224 LEU A O 1
ATOM 1775 N N . ASP A 1 225 ? 18.996 -11.514 -30.179 1.00 53.69 225 ASP A N 1
ATOM 1776 C CA . ASP A 1 225 ? 17.789 -11.355 -31.003 1.00 53.69 225 ASP A CA 1
ATOM 1777 C C . ASP A 1 225 ? 17.969 -10.260 -32.067 1.00 53.69 225 ASP A C 1
ATOM 1779 O O . ASP A 1 225 ? 17.487 -10.405 -33.192 1.00 53.69 225 ASP A O 1
ATOM 1783 N N . THR A 1 226 ? 18.712 -9.195 -31.745 1.00 54.31 226 THR A N 1
ATOM 1784 C CA . THR A 1 226 ? 19.038 -8.125 -32.704 1.00 54.31 226 THR A CA 1
ATOM 1785 C C . THR A 1 226 ? 19.952 -8.657 -33.810 1.00 54.31 226 THR A C 1
ATOM 1787 O O . THR A 1 226 ? 19.615 -8.524 -34.984 1.00 54.31 226 THR A O 1
ATOM 1790 N N . SER A 1 227 ? 21.023 -9.383 -33.461 1.00 53.84 227 SER A N 1
ATOM 1791 C CA . SER A 1 227 ? 21.938 -9.959 -34.458 1.00 53.84 227 SER A CA 1
ATOM 1792 C C . SER A 1 227 ? 21.281 -11.036 -35.327 1.00 53.84 227 SER A C 1
ATOM 1794 O O . SER A 1 227 ? 21.566 -11.132 -36.518 1.00 53.84 227 SER A O 1
ATOM 1796 N N . LYS A 1 228 ? 20.356 -11.828 -34.770 1.00 54.56 228 LYS A N 1
ATOM 1797 C CA . LYS A 1 228 ? 19.594 -12.823 -35.540 1.00 54.56 228 LYS A CA 1
ATOM 1798 C C . LYS A 1 228 ? 18.595 -12.179 -36.509 1.00 54.56 228 LYS A C 1
ATOM 1800 O O . LYS A 1 228 ? 18.351 -12.729 -37.580 1.00 54.56 228 LYS A O 1
ATOM 1805 N N . THR A 1 229 ? 18.031 -11.028 -36.146 1.00 56.53 229 THR A N 1
ATOM 1806 C CA . THR A 1 229 ? 17.108 -10.272 -37.006 1.00 56.53 229 THR A CA 1
ATOM 1807 C C . THR A 1 229 ? 17.858 -9.579 -38.146 1.00 56.53 229 THR A C 1
ATOM 1809 O O . THR A 1 229 ? 17.407 -9.640 -39.285 1.00 56.53 229 THR A O 1
ATOM 1812 N N . GLU A 1 230 ? 19.034 -9.009 -37.872 1.00 56.56 230 GLU A N 1
ATOM 1813 C CA . GLU A 1 230 ? 19.920 -8.419 -38.890 1.00 56.56 230 GLU A CA 1
ATOM 1814 C C . GLU A 1 230 ? 20.438 -9.478 -39.876 1.00 56.56 230 GLU A C 1
ATOM 1816 O O . GLU A 1 230 ? 20.311 -9.309 -41.087 1.00 56.56 230 GLU A O 1
ATOM 1821 N N . ALA A 1 231 ? 20.889 -10.636 -39.379 1.00 58.44 231 ALA A N 1
ATOM 1822 C CA . ALA A 1 231 ? 21.344 -11.741 -40.228 1.00 58.44 231 ALA A CA 1
ATOM 1823 C C . ALA A 1 231 ? 20.230 -12.340 -41.108 1.00 58.44 231 ALA A C 1
ATOM 1825 O O . ALA A 1 231 ? 20.500 -12.865 -42.186 1.00 58.44 231 ALA A O 1
ATOM 1826 N N . SER A 1 232 ? 18.971 -12.271 -40.663 1.00 54.31 232 SER A N 1
ATOM 1827 C CA . SER A 1 232 ? 17.824 -12.730 -41.454 1.00 54.31 232 SER A CA 1
ATOM 1828 C C . SER A 1 232 ? 17.315 -11.672 -42.439 1.00 54.31 232 SER A C 1
ATOM 1830 O O . SER A 1 232 ? 16.645 -12.041 -43.403 1.00 54.31 232 SER A O 1
ATOM 1832 N N . GLY A 1 233 ? 17.602 -10.387 -42.205 1.00 52.12 233 GLY A N 1
ATOM 1833 C CA . GLY A 1 233 ? 17.252 -9.284 -43.103 1.00 52.12 233 GLY A CA 1
ATOM 1834 C C . GLY A 1 233 ? 18.171 -9.209 -44.322 1.00 52.12 233 GLY A C 1
ATOM 1835 O O . GLY A 1 233 ? 17.685 -9.047 -45.440 1.00 52.12 233 GLY A O 1
ATOM 1836 N N . ASP A 1 234 ? 19.472 -9.436 -44.128 1.00 54.78 234 ASP A N 1
ATOM 1837 C CA . ASP A 1 234 ? 20.452 -9.463 -45.225 1.00 54.78 234 ASP A CA 1
ATOM 1838 C C . ASP A 1 234 ? 20.269 -10.673 -46.157 1.00 54.78 234 ASP A C 1
ATOM 1840 O O . ASP A 1 234 ? 20.510 -10.579 -47.360 1.00 54.78 234 ASP A O 1
ATOM 1844 N N . GLY A 1 235 ? 19.757 -11.795 -45.639 1.00 52.34 235 GLY A N 1
ATOM 1845 C CA . GLY A 1 235 ? 19.456 -12.986 -46.442 1.00 52.34 235 GLY A CA 1
ATOM 1846 C C . GLY A 1 235 ? 18.297 -12.816 -47.434 1.00 52.34 235 GLY A C 1
ATOM 1847 O O . GLY A 1 235 ? 18.210 -13.575 -48.394 1.00 52.34 235 GLY A O 1
ATOM 1848 N N . PHE A 1 236 ? 17.424 -11.820 -47.243 1.00 51.16 236 PHE A N 1
ATOM 1849 C CA . PHE A 1 236 ? 16.312 -11.519 -48.157 1.00 51.16 236 PHE A CA 1
ATOM 1850 C C . PHE A 1 236 ? 16.650 -10.451 -49.209 1.00 51.16 236 PHE A C 1
ATOM 1852 O O . PHE A 1 236 ? 15.855 -10.239 -50.120 1.00 51.16 236 PHE A O 1
ATOM 1859 N N . GLN A 1 237 ? 17.811 -9.790 -49.112 1.00 51.56 237 GLN A N 1
ATOM 1860 C CA . GLN A 1 237 ? 18.294 -8.846 -50.131 1.00 51.56 237 GLN A CA 1
ATOM 1861 C C . GLN A 1 237 ? 19.279 -9.469 -51.136 1.00 51.56 237 GLN A C 1
ATOM 1863 O O . GLN A 1 237 ? 19.722 -8.783 -52.053 1.00 51.56 237 GLN A O 1
ATOM 1868 N N . GLN A 1 238 ? 19.615 -10.755 -50.990 1.00 48.88 238 GLN A N 1
ATOM 1869 C CA . GLN A 1 238 ? 20.530 -11.483 -51.886 1.00 48.88 238 GLN A CA 1
ATOM 1870 C C . GLN A 1 238 ? 19.864 -12.600 -52.713 1.00 48.88 238 GLN A C 1
ATOM 1872 O O . GLN A 1 238 ? 20.576 -13.430 -53.277 1.00 48.88 238 GLN A O 1
ATOM 1877 N N . ALA A 1 239 ? 18.531 -12.624 -52.815 1.00 39.41 239 ALA A N 1
ATOM 1878 C CA . ALA A 1 239 ? 17.791 -13.568 -53.661 1.00 39.41 239 ALA A CA 1
ATOM 1879 C C . ALA A 1 239 ? 17.104 -12.864 -54.837 1.00 39.41 239 ALA A C 1
ATOM 1881 O O . ALA A 1 239 ? 16.491 -11.798 -54.602 1.00 39.41 239 ALA A O 1
#

Organism: Hortaea werneckii (NCBI:txid91943)

Radius of gyration: 26.33 Å; chains: 1; bounding box: 54×78×84 Å